Protein AF-A0A4V3XHY7-F1 (afdb_monomer)

Mean predicted aligned error: 14.23 Å

Foldseek 3Di:
DDDDDDDDPPPPPPPPVPPPVPPPPPPDDPDDPDPPPPDDPVSVVVVVVVVVVVVVVVLLVVLVVLLVVLVVVLVQLVCLLPPPLNDRPCCVVVPDPDDSVPDDDQPPVVVLSVLSNVLSVLVSLVSDDPPDVVVVVLVVVQPDDDPCSVHDRDPPVVSVVSNVPSVVVSVVSVVVVVVVVVPD

Secondary structure (DSSP, 8-state):
-----------------------------S-S--------HHHHHHHHHHHHHHHHHHHHHHHHHHHHHHHHHHHHHHHHHH-SS---GGGGTS---S-GGG--PPTTHHHHHHHHHHHHHHHHHHHS-TT-HHHHHHHHHHTTS-S--TTPPPPHHHHHHHHHHHHHHHHHHHHHHHHHTTT-

pLDDT: mean 76.9, std 15.84, range [41.84, 95.31]

Radius of gyration: 28.53 Å; Cα contacts (8 Å, |Δi|>4): 58; chains: 1; bounding box: 54×90×75 Å

Solvent-accessible surface area (backbone atoms only — not comparable to full-atom values): 11724 Å² total; per-residue (Å²): 138,90,82,87,83,84,79,79,80,84,79,78,76,79,76,76,70,76,79,68,79,72,75,76,72,86,76,71,77,93,81,70,98,70,77,91,75,79,66,51,76,66,58,49,52,53,53,53,50,51,52,50,53,52,50,53,52,53,51,54,52,51,37,51,52,53,46,51,52,44,50,52,53,44,49,48,48,48,50,33,70,72,42,87,84,61,56,62,77,58,39,86,81,56,73,70,96,66,62,80,93,70,72,71,76,65,89,64,49,67,59,48,48,51,52,50,44,50,50,42,53,44,50,44,66,67,50,54,55,87,84,36,67,68,55,50,49,54,58,62,62,53,77,70,83,55,99,73,60,92,76,70,74,69,59,64,71,57,50,53,54,57,65,48,46,52,62,53,51,50,51,53,49,51,54,50,56,53,56,52,71,76,77,113

Organism: NCBI:txid2447956

Sequence (184 aa):
MPHPLSRAPCNFKHNLAMSVRQRVPFKFSEEAVEDGVILDEQEQEELIQDLKKQSDVQNSQYLLLIQTVLALSGTLHLVYLFGPSKEPPTAAIFPRYLPPDEFNPIPGYHVFTLLHLFVHLNLSGQVLPTAHPLRRWFSRNVFTSSPYTFFIPLPYLFLFGIAALAPILSLFMAQWVARRRVVG

Structure (mmCIF, N/CA/C/O backbone):
data_AF-A0A4V3XHY7-F1
#
_entry.id   AF-A0A4V3XHY7-F1
#
loop_
_atom_site.group_PDB
_atom_site.id
_atom_site.type_symbol
_atom_site.label_atom_id
_atom_site.label_alt_id
_atom_site.label_comp_id
_atom_site.label_asym_id
_atom_site.label_entity_id
_atom_site.label_seq_id
_atom_site.pdbx_PDB_ins_code
_atom_site.Cartn_x
_atom_site.Cartn_y
_atom_site.Cartn_z
_atom_site.occupancy
_atom_site.B_iso_or_equiv
_atom_site.auth_seq_id
_atom_site.auth_comp_id
_atom_site.auth_asym_id
_atom_site.auth_atom_id
_atom_site.pdbx_PDB_model_num
ATOM 1 N N . MET A 1 1 ? -15.361 -77.534 1.137 1.00 41.84 1 MET A N 1
ATOM 2 C CA . MET A 1 1 ? -14.079 -76.863 1.461 1.00 41.84 1 MET A CA 1
ATOM 3 C C . MET A 1 1 ? -14.050 -75.484 0.786 1.00 41.84 1 MET A C 1
ATOM 5 O O . MET A 1 1 ? -14.850 -75.306 -0.125 1.00 41.84 1 MET A O 1
ATOM 9 N N . PRO A 1 2 ? -13.303 -74.505 1.344 1.00 48.00 2 PRO A N 1
ATOM 10 C CA . PRO A 1 2 ? -13.776 -73.130 1.646 1.00 48.00 2 PRO A CA 1
ATOM 11 C C . PRO A 1 2 ? -13.450 -72.076 0.548 1.00 48.00 2 PRO A C 1
ATOM 13 O O . PRO A 1 2 ? -12.863 -72.438 -0.461 1.00 48.00 2 PRO A O 1
ATOM 16 N N . HIS A 1 3 ? -13.809 -70.778 0.626 1.00 52.06 3 HIS A N 1
ATOM 17 C CA . HIS A 1 3 ? -14.268 -69.914 1.742 1.00 52.06 3 HIS A CA 1
ATOM 18 C C . HIS A 1 3 ? -15.420 -68.954 1.351 1.00 52.06 3 HIS A C 1
ATOM 20 O O . HIS A 1 3 ? -15.440 -68.475 0.218 1.00 52.06 3 HIS A O 1
ATOM 26 N N . PRO A 1 4 ? -16.282 -68.527 2.302 1.00 53.09 4 PRO A N 1
ATOM 27 C CA . PRO A 1 4 ? -17.006 -67.260 2.202 1.00 53.09 4 PRO A CA 1
ATOM 28 C C . PRO A 1 4 ? -16.110 -66.094 2.664 1.00 53.09 4 PRO A C 1
ATOM 30 O O . PRO A 1 4 ? -15.662 -66.057 3.811 1.00 53.09 4 PRO A O 1
ATOM 33 N N . LEU A 1 5 ? -15.847 -65.124 1.783 1.00 56.59 5 LEU A N 1
ATOM 34 C CA . LEU A 1 5 ? -15.087 -63.920 2.137 1.00 56.59 5 LEU A CA 1
ATOM 35 C C . LEU A 1 5 ? -15.939 -62.960 2.978 1.00 56.59 5 LEU A C 1
ATOM 37 O O . LEU A 1 5 ? -16.879 -62.334 2.488 1.00 56.59 5 LEU A O 1
ATOM 41 N N . SER A 1 6 ? -15.567 -62.838 4.253 1.00 54.41 6 SER A N 1
ATOM 42 C CA . SER A 1 6 ? -16.136 -61.885 5.205 1.00 54.41 6 SER A CA 1
ATOM 43 C C . SER A 1 6 ? -15.992 -60.443 4.704 1.00 54.41 6 SER A C 1
ATOM 45 O O . SER A 1 6 ? -14.877 -59.944 4.536 1.00 54.41 6 SER A O 1
ATOM 47 N N . ARG A 1 7 ? -17.117 -59.747 4.497 1.00 52.72 7 ARG A N 1
ATOM 48 C CA . ARG A 1 7 ? -17.135 -58.286 4.343 1.00 52.72 7 ARG A CA 1
ATOM 49 C C . ARG A 1 7 ? -17.302 -57.648 5.717 1.00 52.72 7 ARG A C 1
ATOM 51 O O . ARG A 1 7 ? -18.407 -57.603 6.251 1.00 52.72 7 ARG A O 1
ATOM 58 N N . ALA A 1 8 ? -16.208 -57.131 6.266 1.00 60.00 8 ALA A N 1
ATOM 59 C CA . ALA A 1 8 ? -16.266 -56.269 7.438 1.00 60.00 8 ALA A CA 1
ATOM 60 C C . ALA A 1 8 ? -16.987 -54.946 7.094 1.00 60.00 8 ALA A C 1
ATOM 62 O O . ALA A 1 8 ? -16.707 -54.362 6.043 1.00 60.00 8 ALA A O 1
ATOM 63 N N . PRO A 1 9 ? -17.878 -54.428 7.958 1.00 53.69 9 PRO A N 1
ATOM 64 C CA . PRO A 1 9 ? -18.408 -53.084 7.796 1.00 53.69 9 PRO A CA 1
ATOM 65 C C . PRO A 1 9 ? -17.338 -52.057 8.194 1.00 53.69 9 PRO A C 1
ATOM 67 O O . PRO A 1 9 ? -16.976 -51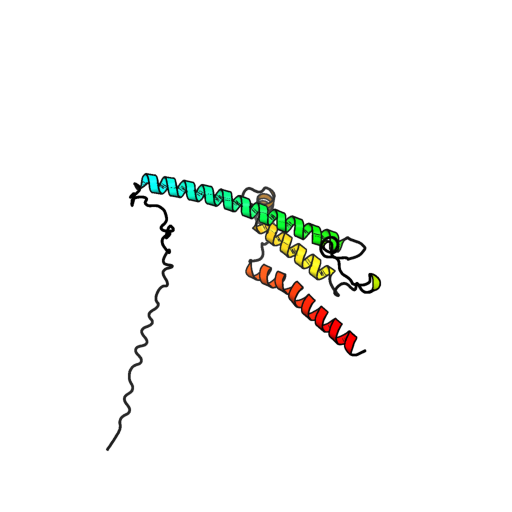.943 9.367 1.00 53.69 9 PRO A O 1
ATOM 70 N N . CYS A 1 10 ? -16.856 -51.271 7.228 1.00 48.84 10 CYS A N 1
ATOM 71 C CA . CYS A 1 10 ? -16.059 -50.076 7.505 1.00 48.84 10 CYS A CA 1
ATOM 72 C C . CYS A 1 10 ? -16.928 -49.037 8.224 1.00 48.84 10 CYS A C 1
ATOM 74 O O . CYS A 1 10 ? -17.586 -48.206 7.602 1.00 48.84 10 CYS A O 1
ATOM 76 N N . ASN A 1 11 ? -16.928 -49.098 9.554 1.00 48.56 11 ASN A N 1
ATOM 77 C CA . ASN A 1 11 ? -17.644 -48.172 10.419 1.00 48.56 11 ASN A CA 1
ATOM 78 C C . ASN A 1 11 ? -16.878 -46.838 10.478 1.00 48.56 11 ASN A C 1
ATOM 80 O O . ASN A 1 11 ? -16.156 -46.555 11.437 1.00 48.56 11 ASN A O 1
ATOM 84 N N . PHE A 1 12 ? -16.973 -46.056 9.397 1.00 49.47 12 PHE A N 1
ATOM 85 C CA . PHE A 1 12 ? -16.313 -44.760 9.253 1.00 49.47 12 PHE A CA 1
ATOM 86 C C . PHE A 1 12 ? -17.010 -43.730 10.148 1.00 49.47 12 PHE A C 1
ATOM 88 O O . PHE A 1 12 ? -17.828 -42.924 9.704 1.00 49.47 12 PHE A O 1
ATOM 95 N N . LYS A 1 13 ? -16.698 -43.783 11.448 1.00 51.59 13 LYS A N 1
ATOM 96 C CA . LYS A 1 13 ? -17.086 -42.752 12.406 1.00 51.59 13 LYS A CA 1
ATOM 97 C C . LYS A 1 13 ? -16.455 -41.439 11.966 1.00 51.59 13 LYS A C 1
ATOM 99 O O . LYS A 1 13 ? -15.278 -41.188 12.219 1.00 51.59 13 LYS A O 1
ATOM 104 N N . HIS A 1 14 ? -17.267 -40.601 11.329 1.00 51.59 14 HIS A N 1
ATOM 105 C CA . HIS A 1 14 ? -16.958 -39.205 11.074 1.00 51.59 14 HIS A CA 1
ATOM 106 C C . HIS A 1 14 ? -16.900 -38.480 12.425 1.00 51.59 14 HIS A C 1
ATOM 108 O O . HIS A 1 14 ? -17.840 -37.807 12.843 1.00 51.59 14 HIS A O 1
ATOM 114 N N . ASN A 1 15 ? -15.769 -38.616 13.119 1.00 51.28 15 ASN A N 1
ATOM 115 C CA . ASN A 1 15 ? -15.366 -37.677 14.149 1.00 51.28 15 ASN A CA 1
ATOM 116 C C . ASN A 1 15 ? -15.064 -36.357 13.435 1.00 51.28 15 ASN A C 1
ATOM 118 O O . ASN A 1 15 ? -13.911 -36.008 13.183 1.00 51.28 15 ASN A O 1
ATOM 122 N N . LEU A 1 16 ? -16.129 -35.620 13.108 1.00 53.75 16 LEU A N 1
ATOM 123 C CA . LEU A 1 16 ? -16.098 -34.171 13.010 1.00 53.75 16 LEU A CA 1
ATOM 124 C C . LEU A 1 16 ? -15.739 -33.659 14.403 1.00 53.75 16 LEU A C 1
ATOM 126 O O . LEU A 1 16 ? -16.589 -33.215 15.173 1.00 53.75 16 LEU A O 1
ATOM 130 N N . ALA A 1 17 ? -14.451 -33.765 14.727 1.00 51.72 17 ALA A N 1
ATOM 131 C CA . ALA A 1 17 ? -13.841 -32.958 15.750 1.00 51.72 17 ALA A CA 1
ATOM 132 C C . ALA A 1 17 ? -14.081 -31.518 15.307 1.00 51.72 17 ALA A C 1
ATOM 134 O O . ALA A 1 17 ? -13.378 -30.991 14.441 1.00 51.72 17 ALA A O 1
ATOM 135 N N . MET A 1 18 ? -15.125 -30.902 15.868 1.00 54.41 18 MET A N 1
ATOM 136 C CA . MET A 1 18 ? -15.211 -29.458 15.905 1.00 54.41 18 MET A CA 1
ATOM 137 C C . MET A 1 18 ? -13.899 -29.010 16.524 1.00 54.41 18 MET A C 1
ATOM 139 O O . MET A 1 18 ? -13.680 -29.194 17.721 1.00 54.41 18 MET A O 1
ATOM 143 N N . SER A 1 19 ? -13.017 -28.466 15.686 1.00 53.12 19 SER A N 1
ATOM 144 C CA . SER A 1 19 ? -11.842 -27.730 16.123 1.00 53.12 19 SER A CA 1
ATOM 145 C C . SER A 1 19 ? -12.357 -26.438 16.748 1.00 53.12 19 SER A C 1
ATOM 147 O O . SER A 1 19 ? -12.320 -25.357 16.159 1.00 53.12 19 SER A O 1
ATOM 149 N N . VAL A 1 20 ? -12.948 -26.587 17.937 1.00 55.81 20 VAL A N 1
ATOM 150 C CA . VAL A 1 20 ? -13.207 -25.498 18.859 1.00 55.81 20 VAL A CA 1
ATOM 151 C C . VAL A 1 20 ? -11.846 -24.869 19.040 1.00 55.81 20 VAL A C 1
ATOM 153 O O . VAL A 1 20 ? -10.928 -25.517 19.537 1.00 55.81 20 VAL A O 1
ATOM 156 N N . ARG A 1 21 ? -11.708 -23.637 18.546 1.00 59.69 21 ARG A N 1
ATOM 157 C CA . ARG A 1 21 ? -10.471 -22.865 18.598 1.00 59.69 21 ARG A CA 1
ATOM 158 C C . ARG A 1 21 ? -10.139 -22.630 20.065 1.00 59.69 21 ARG A C 1
ATOM 160 O O . ARG A 1 21 ? -10.550 -21.622 20.640 1.00 59.69 21 ARG A O 1
ATOM 167 N N . GLN A 1 22 ? -9.455 -23.601 20.664 1.00 55.62 22 GLN A N 1
ATOM 168 C CA . GLN A 1 22 ? -9.081 -23.600 22.063 1.00 55.62 22 GLN A CA 1
ATOM 169 C C . GLN A 1 22 ? -8.226 -22.359 22.256 1.00 55.62 22 GLN A C 1
ATOM 171 O O . GLN A 1 22 ? -7.142 -22.238 21.681 1.00 55.62 22 GLN A O 1
ATOM 176 N N . ARG A 1 23 ? -8.776 -21.384 22.983 1.00 60.50 23 ARG A N 1
ATOM 177 C CA . ARG A 1 23 ? -8.036 -20.187 23.354 1.00 60.50 23 ARG A CA 1
ATOM 178 C C . ARG A 1 23 ? -6.875 -20.690 24.194 1.00 60.50 23 ARG A C 1
ATOM 180 O O . ARG A 1 23 ? -7.102 -21.188 25.292 1.00 60.50 23 ARG A O 1
ATOM 187 N N . VAL A 1 24 ? -5.667 -20.640 23.636 1.00 60.06 24 VAL A N 1
ATOM 188 C CA . VAL A 1 24 ? -4.453 -20.943 24.389 1.00 60.06 24 VAL A CA 1
ATOM 189 C C . VAL A 1 24 ? -4.444 -19.939 25.541 1.00 60.06 24 VAL A C 1
ATOM 191 O O . VAL A 1 24 ? -4.423 -18.738 25.257 1.00 60.06 24 VAL A O 1
ATOM 194 N N . PRO A 1 25 ? -4.568 -20.377 26.807 1.00 58.16 25 PRO A N 1
ATOM 195 C CA . PRO A 1 25 ? -4.498 -19.448 27.922 1.00 58.16 25 PRO A CA 1
ATOM 196 C C . PRO A 1 25 ? -3.128 -18.777 27.881 1.00 58.16 25 PRO A C 1
ATOM 198 O O . PRO A 1 25 ? -2.138 -19.424 27.526 1.00 58.16 25 PRO A O 1
ATOM 201 N N . PHE A 1 26 ? -3.076 -17.486 28.209 1.00 54.41 26 PHE A N 1
ATOM 202 C CA . PHE A 1 26 ? -1.816 -16.759 28.293 1.00 54.41 26 PHE A CA 1
ATOM 203 C C . PHE A 1 26 ? -0.925 -17.443 29.332 1.00 54.41 26 PHE A C 1
ATOM 205 O O . PHE A 1 26 ? -1.108 -17.275 30.535 1.00 54.41 26 PHE A O 1
ATOM 212 N N . LYS A 1 27 ? 0.038 -18.236 28.856 1.00 49.72 27 LYS A N 1
ATOM 213 C CA . LYS A 1 27 ? 1.168 -18.659 29.670 1.00 49.72 27 LYS A CA 1
ATOM 214 C C . LYS A 1 27 ? 2.075 -17.450 29.814 1.00 49.72 27 LYS A C 1
ATOM 216 O O . LYS A 1 27 ? 2.893 -17.185 28.936 1.00 49.72 27 LYS A O 1
ATOM 221 N N . PHE A 1 28 ? 1.879 -16.712 30.900 1.00 52.34 28 PHE A N 1
ATOM 222 C CA . PHE A 1 28 ? 2.905 -15.815 31.404 1.00 52.34 28 PHE A CA 1
ATOM 223 C C . PHE A 1 28 ? 4.188 -16.630 31.591 1.00 52.34 28 PHE A C 1
ATOM 225 O O . PHE A 1 28 ? 4.148 -17.768 32.063 1.00 52.34 28 PHE A O 1
ATOM 232 N N . SER A 1 29 ? 5.310 -16.083 31.133 1.00 49.53 29 SER A N 1
ATOM 233 C CA . SER A 1 29 ? 6.626 -16.674 31.349 1.00 49.53 29 SER A CA 1
ATOM 234 C C . SER A 1 29 ? 6.897 -16.745 32.851 1.00 49.53 29 SER A C 1
ATOM 236 O O . SER A 1 29 ? 6.834 -15.717 33.522 1.00 49.53 29 SER A O 1
ATOM 238 N N . GLU A 1 30 ? 7.179 -17.948 33.355 1.00 50.78 30 GLU A N 1
ATOM 239 C CA . GLU A 1 30 ? 7.463 -18.243 34.766 1.00 50.78 30 GLU A CA 1
ATOM 240 C C . GLU A 1 30 ? 8.789 -17.603 35.216 1.00 50.78 30 GLU A C 1
ATOM 242 O O . GLU A 1 30 ? 9.800 -18.282 35.361 1.00 50.78 30 GLU A O 1
ATOM 247 N N . GLU A 1 31 ? 8.799 -16.285 35.420 1.00 52.53 31 GLU A N 1
ATOM 248 C CA . GLU A 1 31 ? 9.953 -15.558 35.972 1.00 52.53 31 GLU A CA 1
ATOM 249 C C . GLU A 1 31 ? 9.548 -14.369 36.870 1.00 52.53 31 GLU A C 1
ATOM 251 O O . GLU A 1 31 ? 10.278 -13.394 37.027 1.00 52.53 31 GLU A O 1
ATOM 256 N N . ALA A 1 32 ? 8.387 -14.483 37.523 1.00 50.12 32 ALA A N 1
ATOM 257 C CA . ALA A 1 32 ? 8.050 -13.748 38.739 1.00 50.12 32 ALA A CA 1
ATOM 258 C C . ALA A 1 32 ? 7.135 -14.612 39.619 1.00 50.12 32 ALA A C 1
ATOM 260 O O . ALA A 1 32 ? 6.168 -15.197 39.131 1.00 50.12 32 ALA A O 1
ATOM 261 N N . VAL A 1 33 ? 7.449 -14.701 40.914 1.00 53.22 33 VAL A N 1
ATOM 262 C CA . VAL A 1 33 ? 6.562 -15.309 41.915 1.00 53.22 33 VAL A CA 1
ATOM 263 C C . VAL A 1 33 ? 5.533 -14.254 42.308 1.00 53.22 33 VAL A C 1
ATOM 265 O O . VAL A 1 33 ? 5.736 -13.511 43.264 1.00 53.22 33 VAL A O 1
ATOM 268 N N . GLU A 1 34 ? 4.451 -14.174 41.543 1.00 52.00 34 GLU A N 1
ATOM 269 C CA . GLU A 1 34 ? 3.225 -13.505 41.970 1.00 52.00 34 GLU A CA 1
ATOM 270 C C . GLU A 1 34 ? 2.182 -14.582 42.266 1.00 52.00 34 GLU A C 1
ATOM 272 O O . GLU A 1 34 ? 1.977 -15.507 41.473 1.00 52.00 34 GLU A O 1
ATOM 277 N N . ASP A 1 35 ? 1.579 -14.495 43.454 1.00 53.31 35 ASP A N 1
ATOM 278 C CA . ASP A 1 35 ? 0.521 -15.402 43.886 1.00 53.31 35 ASP A CA 1
ATOM 279 C C . ASP A 1 35 ? -0.616 -15.446 42.859 1.00 53.31 35 ASP A C 1
ATOM 281 O O . ASP A 1 35 ? -0.865 -14.486 42.129 1.00 53.31 35 ASP A O 1
ATOM 285 N N . GLY A 1 36 ? -1.350 -16.561 42.833 1.00 55.50 36 GLY A N 1
ATOM 286 C CA . GLY A 1 36 ? -2.550 -16.713 42.013 1.00 55.50 36 GLY A CA 1
ATOM 287 C C . GLY A 1 36 ? -3.694 -15.828 42.509 1.00 55.50 36 GLY A C 1
ATOM 288 O O . GLY A 1 36 ? -4.672 -16.346 43.047 1.00 55.50 36 GLY A O 1
ATOM 289 N N . VAL A 1 37 ? -3.566 -14.510 42.338 1.00 63.53 37 VAL A N 1
ATOM 290 C CA . VAL A 1 37 ? -4.586 -13.511 42.652 1.00 63.53 37 VAL A CA 1
ATOM 291 C C . VAL A 1 37 ? -5.792 -13.785 41.763 1.00 63.53 37 VAL A C 1
ATOM 293 O O . VAL A 1 37 ? -5.802 -13.506 40.562 1.00 63.53 37 VAL A O 1
ATOM 296 N N . ILE A 1 38 ? -6.818 -14.371 42.372 1.00 69.94 38 ILE A N 1
ATOM 297 C CA . ILE A 1 38 ? -8.150 -14.452 41.790 1.00 69.94 38 ILE A CA 1
ATOM 298 C C . ILE A 1 38 ? -8.704 -13.029 41.848 1.00 69.94 38 ILE A C 1
ATOM 300 O O . ILE A 1 38 ? -9.188 -12.603 42.890 1.00 69.94 38 ILE A O 1
ATOM 304 N N . LEU A 1 39 ? -8.553 -12.298 40.743 1.00 67.56 39 LEU A N 1
ATOM 305 C CA . LEU A 1 39 ? -9.156 -10.979 40.551 1.00 67.56 39 LEU A CA 1
ATOM 306 C C . LEU A 1 39 ? -10.676 -11.094 40.702 1.00 67.56 39 LEU A C 1
ATOM 308 O O . LEU A 1 39 ? -11.284 -11.999 40.116 1.00 67.56 39 LEU A O 1
ATOM 312 N N . ASP A 1 40 ? -11.283 -10.165 41.436 1.00 84.94 40 ASP A N 1
ATOM 313 C CA . ASP A 1 40 ? -12.741 -10.072 41.514 1.00 84.94 40 ASP A CA 1
ATOM 314 C C . ASP A 1 40 ? -13.328 -9.723 40.130 1.00 84.94 40 ASP A C 1
ATOM 316 O O . ASP A 1 40 ? -12.668 -9.106 39.287 1.00 84.94 40 ASP A O 1
ATOM 320 N N . GLU A 1 41 ? -14.592 -10.091 39.875 1.00 86.06 41 GLU A N 1
ATOM 321 C CA . GLU A 1 41 ? -15.231 -9.915 38.553 1.00 86.06 41 GLU A CA 1
ATOM 322 C C . GLU A 1 41 ? -15.168 -8.462 38.040 1.00 86.06 41 GLU A C 1
ATOM 324 O O . GLU A 1 41 ? -15.078 -8.227 36.832 1.00 86.06 41 GLU A O 1
ATOM 329 N N . GLN A 1 42 ? -15.168 -7.484 38.952 1.00 89.50 42 GLN A N 1
ATOM 330 C CA . GLN A 1 42 ? -15.027 -6.070 38.613 1.00 89.50 42 GLN A CA 1
ATOM 331 C C . GLN A 1 42 ? -13.594 -5.703 38.189 1.00 89.50 42 GLN A C 1
ATOM 333 O O . GLN A 1 42 ? -13.422 -5.069 37.148 1.00 89.50 42 GLN A O 1
ATOM 338 N N . GLU A 1 43 ? -12.569 -6.136 38.932 1.00 85.44 43 GLU A N 1
ATOM 339 C CA . GLU A 1 43 ? -11.161 -5.905 38.572 1.00 85.44 43 GLU A CA 1
ATOM 340 C C . GLU A 1 43 ? -10.824 -6.553 37.221 1.00 85.44 43 GLU A C 1
ATOM 342 O O . GLU A 1 43 ? -10.085 -5.990 36.409 1.00 85.44 43 GLU A O 1
ATOM 347 N N . GLN A 1 44 ? -11.421 -7.717 36.934 1.00 89.56 44 GLN A N 1
ATOM 348 C CA . GLN A 1 44 ? -11.272 -8.386 35.647 1.00 89.56 44 GLN A CA 1
ATOM 349 C C . GLN A 1 44 ? -11.870 -7.572 34.485 1.00 89.56 44 GLN A C 1
ATOM 351 O O . GLN A 1 44 ? -11.230 -7.471 33.435 1.00 89.56 44 GLN A O 1
ATOM 356 N N . GLU A 1 45 ? -13.062 -6.982 34.632 1.00 91.88 45 GLU A N 1
ATOM 357 C CA . GLU A 1 45 ? -13.652 -6.145 33.574 1.00 91.88 45 GLU A CA 1
ATOM 358 C C . GLU A 1 45 ? -12.887 -4.821 33.401 1.00 91.88 45 GLU A C 1
ATOM 360 O O . GLU A 1 45 ? -12.653 -4.409 32.263 1.00 91.88 45 GLU A O 1
ATOM 365 N N .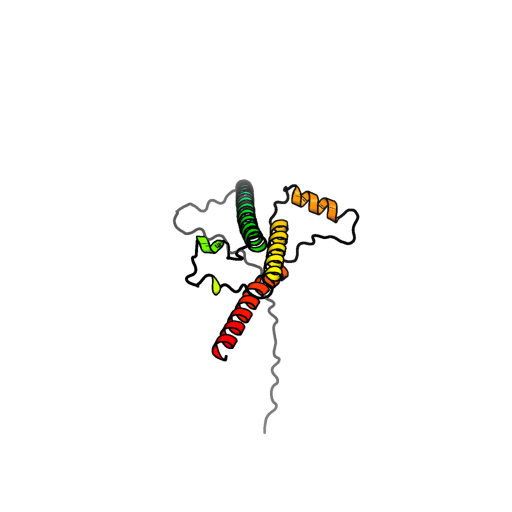 GLU A 1 46 ? -12.417 -4.194 34.485 1.00 92.88 46 GLU A N 1
ATOM 366 C CA . GLU A 1 46 ? -11.563 -2.995 34.424 1.00 92.88 46 GLU A CA 1
ATOM 367 C C . GLU A 1 46 ? -10.252 -3.282 33.663 1.00 92.88 46 GLU A C 1
ATOM 369 O O . GLU A 1 46 ? -9.925 -2.586 32.695 1.00 92.88 46 GLU A O 1
ATOM 374 N N . LEU A 1 47 ? -9.563 -4.383 33.989 1.00 91.25 47 LEU A N 1
ATOM 375 C CA . LEU A 1 47 ? -8.356 -4.829 33.283 1.00 91.25 47 LEU A CA 1
ATOM 376 C C . LEU A 1 47 ? -8.630 -5.158 31.803 1.00 91.25 47 LEU A C 1
ATOM 378 O O . LEU A 1 47 ? -7.837 -4.815 30.922 1.00 91.25 47 LEU A O 1
ATOM 382 N N . ILE A 1 48 ? -9.774 -5.775 31.491 1.00 93.12 48 ILE A N 1
ATOM 383 C CA . ILE A 1 48 ? -10.202 -6.029 30.108 1.00 93.12 48 ILE A CA 1
ATOM 384 C C . ILE A 1 48 ? -10.448 -4.715 29.346 1.00 93.12 48 ILE A C 1
ATOM 386 O O . ILE A 1 48 ? -10.120 -4.633 28.156 1.00 93.12 48 ILE A O 1
ATOM 390 N N . GLN A 1 49 ? -11.024 -3.691 29.981 1.00 95.31 49 GLN A N 1
ATOM 391 C CA . GLN A 1 49 ? -11.262 -2.386 29.356 1.00 95.31 49 GLN A CA 1
ATOM 392 C C . GLN A 1 49 ? -9.959 -1.637 29.079 1.00 95.31 49 GLN A C 1
ATOM 394 O O . GLN A 1 49 ? -9.784 -1.125 27.968 1.00 95.31 49 GLN A O 1
ATOM 399 N N . ASP A 1 50 ? -9.014 -1.640 30.018 1.00 94.44 50 ASP A N 1
ATOM 400 C CA . ASP A 1 50 ? -7.705 -1.024 29.800 1.00 94.44 50 ASP A CA 1
ATOM 401 C C . ASP A 1 50 ? -6.886 -1.761 28.729 1.00 94.44 50 ASP A C 1
ATOM 403 O O . ASP A 1 50 ? -6.301 -1.110 27.861 1.00 94.44 50 ASP A O 1
ATOM 407 N N . LEU A 1 51 ? -6.921 -3.099 28.681 1.00 93.44 51 LEU A N 1
ATOM 408 C CA . LEU A 1 51 ? -6.290 -3.868 27.598 1.00 93.44 51 LEU A CA 1
ATOM 409 C C . LEU A 1 51 ? -6.909 -3.565 26.222 1.00 93.44 51 LEU A C 1
ATOM 411 O O . LEU A 1 51 ? -6.173 -3.398 25.246 1.00 93.44 51 LEU A O 1
ATOM 415 N N . LYS A 1 52 ? -8.243 -3.443 26.121 1.00 94.19 52 LYS A N 1
ATOM 416 C CA . LYS A 1 52 ? -8.922 -3.013 24.879 1.00 94.19 52 LYS A CA 1
ATOM 417 C C . LYS A 1 52 ? -8.446 -1.621 24.453 1.00 94.19 52 LYS A C 1
ATOM 419 O O . LYS A 1 52 ? -8.027 -1.441 23.315 1.00 94.19 52 LYS A O 1
ATOM 424 N N . LYS A 1 53 ? -8.435 -0.662 25.381 1.00 94.06 53 LYS A N 1
ATOM 425 C CA . LYS A 1 53 ? -8.010 0.728 25.151 1.00 94.06 53 LYS A CA 1
ATOM 426 C C . LYS A 1 53 ? -6.545 0.830 24.713 1.00 94.06 53 LYS A C 1
ATOM 428 O O . LYS A 1 53 ? -6.243 1.570 23.779 1.00 94.06 53 LYS A O 1
ATOM 433 N N . GLN A 1 54 ? -5.641 0.073 25.336 1.00 94.00 54 GLN A N 1
ATOM 434 C CA . GLN A 1 54 ? -4.236 -0.007 24.918 1.00 94.00 54 GLN A CA 1
ATOM 435 C C . GLN A 1 54 ? -4.098 -0.616 23.513 1.00 94.00 54 GLN A C 1
ATOM 437 O O . GLN A 1 54 ? -3.379 -0.067 22.677 1.00 94.00 54 GLN A O 1
ATOM 442 N N . SER A 1 55 ? -4.833 -1.698 23.231 1.00 93.25 55 SER A N 1
ATOM 443 C CA . SER A 1 55 ? -4.867 -2.347 21.914 1.00 93.25 55 SER A CA 1
ATOM 444 C C . SER A 1 55 ? -5.375 -1.405 20.814 1.00 93.25 55 SER A C 1
ATOM 446 O O . SER A 1 55 ? -4.746 -1.290 19.763 1.00 93.25 55 SER A O 1
ATOM 448 N N . ASP A 1 56 ? -6.450 -0.652 21.068 1.00 91.12 56 ASP A N 1
ATOM 449 C CA . ASP A 1 56 ? -6.995 0.334 20.126 1.00 91.12 56 ASP A CA 1
ATOM 450 C C . ASP A 1 56 ? -5.997 1.467 19.832 1.00 91.12 56 ASP A C 1
ATOM 452 O O . ASP A 1 56 ? -5.820 1.859 18.672 1.00 91.12 56 ASP A O 1
ATOM 456 N N . VAL A 1 57 ? -5.289 1.961 20.857 1.00 92.00 57 VAL A N 1
ATOM 457 C CA . VAL A 1 57 ? -4.227 2.967 20.694 1.00 92.00 57 VAL A CA 1
ATOM 458 C C . VAL A 1 57 ? -3.080 2.413 19.844 1.00 92.00 57 VAL A C 1
ATOM 460 O O . VAL A 1 57 ? -2.710 3.049 18.854 1.00 92.00 57 VAL A O 1
ATOM 463 N N . GLN A 1 58 ? -2.558 1.223 20.155 1.00 91.94 58 GLN A N 1
ATOM 464 C CA . GLN A 1 58 ? -1.485 0.586 19.376 1.00 91.94 58 GLN A CA 1
ATOM 465 C C . GLN A 1 58 ? -1.911 0.326 17.924 1.00 91.94 58 GLN A C 1
ATOM 467 O O . GLN A 1 58 ? -1.194 0.680 16.989 1.00 91.94 58 GLN A O 1
ATOM 472 N N . ASN A 1 59 ? -3.115 -0.209 17.712 1.00 90.75 59 ASN A N 1
ATOM 473 C CA . ASN A 1 59 ? -3.681 -0.434 16.385 1.00 90.75 59 ASN A CA 1
ATOM 474 C C . ASN A 1 59 ? -3.778 0.874 15.579 1.00 90.75 59 ASN A C 1
ATOM 476 O O . ASN A 1 59 ? -3.396 0.910 14.409 1.00 90.75 59 ASN A O 1
ATOM 480 N N . SER A 1 60 ? -4.198 1.980 16.204 1.00 89.00 60 SER A N 1
ATOM 481 C CA . SER A 1 60 ? -4.232 3.292 15.541 1.00 89.00 60 SER A CA 1
ATOM 482 C C . SER A 1 60 ? -2.844 3.781 15.098 1.00 89.00 60 SER A C 1
ATOM 484 O O . SER A 1 60 ? -2.710 4.333 14.002 1.00 89.00 60 SER A O 1
ATOM 486 N N . GLN A 1 61 ? -1.802 3.518 15.897 1.00 92.31 61 GLN A N 1
ATOM 487 C CA . GLN A 1 61 ? -0.412 3.844 15.565 1.00 92.31 61 GLN A CA 1
ATOM 488 C C . GLN A 1 61 ? 0.112 2.974 14.415 1.00 92.31 61 GLN A C 1
ATOM 490 O O . GLN A 1 61 ? 0.731 3.499 13.488 1.00 92.31 61 GLN A O 1
ATOM 495 N N . TYR A 1 62 ? -0.187 1.669 14.412 1.00 92.62 62 TYR A N 1
ATOM 496 C CA . TYR A 1 62 ? 0.180 0.776 13.308 1.00 92.62 62 TYR A CA 1
ATOM 497 C C . TYR A 1 62 ? -0.491 1.177 11.990 1.00 92.62 62 TYR A C 1
ATOM 499 O O . TYR A 1 62 ? 0.182 1.226 10.960 1.00 92.62 62 TYR A O 1
ATOM 507 N N . LEU A 1 63 ? -1.781 1.533 12.007 1.00 90.62 63 LEU A N 1
ATOM 508 C CA . LEU A 1 63 ? -2.481 2.030 10.816 1.00 90.62 63 LEU A CA 1
ATOM 509 C C . LEU A 1 63 ? -1.848 3.330 10.288 1.00 90.62 63 LEU A C 1
ATOM 511 O O . LEU A 1 63 ? -1.662 3.467 9.079 1.00 90.62 63 LEU A O 1
ATOM 515 N N . LEU A 1 64 ? -1.449 4.255 11.169 1.00 91.44 64 LEU A N 1
ATOM 516 C CA . LEU A 1 64 ? -0.742 5.486 10.786 1.00 91.44 64 LEU A CA 1
ATOM 517 C C . LEU A 1 64 ? 0.637 5.197 10.169 1.00 91.44 64 LEU A C 1
ATOM 519 O O . LEU A 1 64 ? 1.003 5.807 9.159 1.00 91.44 64 LEU A O 1
ATOM 523 N N . LEU A 1 65 ? 1.392 4.249 10.730 1.00 94.62 65 LEU A N 1
ATOM 524 C CA . LEU A 1 65 ? 2.691 3.835 10.196 1.00 94.62 65 LEU A CA 1
ATOM 525 C C . LEU A 1 65 ? 2.541 3.196 8.808 1.00 94.62 65 LEU A C 1
ATOM 527 O O . LEU A 1 65 ? 3.239 3.595 7.876 1.00 94.62 65 LEU A O 1
ATOM 531 N N . ILE A 1 66 ? 1.586 2.276 8.634 1.00 93.19 66 ILE A N 1
ATOM 532 C CA . ILE A 1 66 ? 1.275 1.668 7.329 1.00 93.19 66 ILE A CA 1
ATOM 533 C C .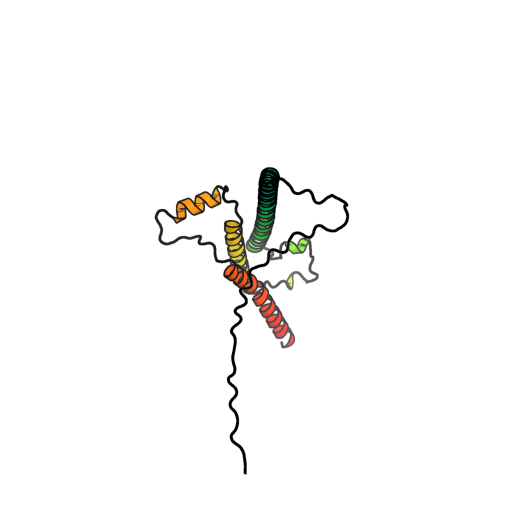 ILE A 1 66 ? 0.865 2.750 6.322 1.00 93.19 66 ILE A C 1
ATOM 535 O O . ILE A 1 66 ? 1.363 2.758 5.197 1.00 93.19 66 ILE A O 1
ATOM 539 N N . GLN A 1 67 ? 0.022 3.705 6.726 1.00 93.19 67 GLN A N 1
ATOM 540 C CA . GLN A 1 67 ? -0.395 4.821 5.877 1.00 93.19 67 GLN A CA 1
ATOM 541 C C . GLN A 1 67 ? 0.798 5.678 5.421 1.00 93.19 67 GLN A C 1
ATOM 543 O O . GLN A 1 67 ? 0.873 6.061 4.253 1.00 93.19 67 GLN A O 1
ATOM 548 N N . THR A 1 68 ? 1.755 5.931 6.317 1.00 94.69 68 THR A N 1
ATOM 549 C CA . THR A 1 68 ? 2.994 6.668 6.019 1.00 94.69 68 THR A CA 1
ATOM 550 C C . THR A 1 68 ? 3.865 5.909 5.014 1.00 94.69 68 THR A C 1
ATOM 552 O O . THR A 1 68 ? 4.328 6.495 4.035 1.00 94.69 68 THR A O 1
ATOM 555 N N . VAL A 1 69 ? 4.030 4.593 5.190 1.00 95.06 69 VAL A N 1
ATOM 556 C CA . VAL A 1 69 ? 4.777 3.729 4.258 1.00 95.06 69 VAL A CA 1
ATOM 557 C C . VAL A 1 69 ? 4.109 3.679 2.879 1.00 95.06 69 VAL A C 1
ATOM 559 O O . VAL A 1 69 ? 4.793 3.814 1.863 1.00 95.06 69 VAL A O 1
ATOM 562 N N . LEU A 1 70 ? 2.777 3.555 2.819 1.00 93.94 70 LEU A N 1
ATOM 563 C CA . LEU A 1 70 ? 2.022 3.582 1.560 1.00 93.94 70 LEU A CA 1
ATOM 564 C C . LEU A 1 70 ? 2.150 4.933 0.842 1.00 93.94 70 LEU A C 1
ATOM 566 O O . LEU A 1 70 ? 2.315 4.953 -0.378 1.00 93.94 70 LEU A O 1
ATOM 570 N N . ALA A 1 71 ? 2.115 6.049 1.577 1.00 93.62 71 ALA A N 1
ATOM 571 C CA . ALA A 1 71 ? 2.284 7.390 1.019 1.00 93.62 71 ALA A CA 1
ATOM 572 C C . ALA A 1 71 ? 3.704 7.618 0.471 1.00 93.62 71 ALA A C 1
ATOM 574 O O . ALA A 1 71 ? 3.859 8.129 -0.641 1.00 93.62 71 ALA A O 1
ATOM 575 N N . LEU A 1 72 ? 4.739 7.186 1.201 1.00 94.25 72 LEU A N 1
ATOM 576 C CA . LEU A 1 72 ? 6.132 7.255 0.749 1.00 94.25 72 LEU A CA 1
ATOM 577 C C . LEU A 1 72 ? 6.356 6.393 -0.503 1.00 94.25 72 LEU A C 1
ATOM 579 O O . LEU A 1 72 ? 6.890 6.877 -1.500 1.00 94.25 72 LEU A O 1
ATOM 583 N N . SER A 1 73 ? 5.878 5.145 -0.489 1.00 93.31 73 SER A N 1
ATOM 584 C CA . SER A 1 73 ? 5.948 4.245 -1.645 1.00 93.31 73 SER A CA 1
ATOM 585 C C . SER A 1 73 ? 5.211 4.821 -2.859 1.00 93.31 73 SER A C 1
ATOM 587 O O . SER A 1 73 ? 5.774 4.882 -3.953 1.00 93.31 73 SER A O 1
ATOM 589 N N . GLY A 1 74 ? 3.986 5.328 -2.677 1.00 93.69 74 GLY A N 1
ATOM 590 C CA . GLY A 1 74 ? 3.229 5.999 -3.737 1.00 93.69 74 GLY A CA 1
ATOM 591 C C . GLY A 1 74 ? 3.971 7.209 -4.314 1.00 93.69 74 GLY A C 1
ATOM 592 O O . GLY A 1 74 ? 4.046 7.360 -5.531 1.00 93.69 74 GLY A O 1
ATOM 593 N N . THR A 1 75 ? 4.606 8.014 -3.459 1.00 94.56 75 THR A N 1
ATOM 594 C CA . THR A 1 75 ? 5.428 9.163 -3.877 1.00 94.56 75 THR A CA 1
ATOM 595 C C . THR A 1 75 ? 6.613 8.726 -4.742 1.00 94.56 75 THR A C 1
ATOM 597 O O . THR A 1 75 ? 6.841 9.319 -5.794 1.00 94.56 75 THR A O 1
ATOM 600 N N . LEU A 1 76 ? 7.318 7.648 -4.378 1.00 92.69 76 LEU A N 1
ATOM 601 C CA . LEU A 1 76 ? 8.402 7.089 -5.201 1.00 92.69 76 LEU A CA 1
ATOM 602 C C . LEU A 1 76 ? 7.900 6.629 -6.582 1.00 92.69 76 LEU A C 1
ATOM 604 O O . LEU A 1 76 ? 8.563 6.883 -7.588 1.00 92.69 76 LEU A O 1
ATOM 608 N N . HIS A 1 77 ? 6.711 6.020 -6.661 1.00 92.06 77 HIS A N 1
ATOM 609 C CA . HIS A 1 77 ? 6.101 5.638 -7.942 1.00 92.06 77 HIS A CA 1
ATOM 610 C C . HIS A 1 77 ? 5.734 6.859 -8.803 1.00 92.06 77 HIS A C 1
ATOM 612 O O . HIS A 1 77 ? 5.913 6.816 -10.019 1.00 92.06 77 HIS A O 1
ATOM 618 N N . LEU A 1 78 ? 5.269 7.959 -8.198 1.00 93.44 78 LEU A N 1
ATOM 619 C CA . LEU A 1 78 ? 4.994 9.216 -8.908 1.00 93.44 78 LEU A CA 1
ATOM 620 C C . LEU A 1 78 ? 6.285 9.869 -9.425 1.00 93.44 78 LEU A C 1
ATOM 622 O O . LEU A 1 78 ? 6.346 10.246 -10.595 1.00 93.44 78 LEU A O 1
ATOM 626 N N . VAL A 1 79 ? 7.334 9.945 -8.598 1.00 92.75 79 VAL A N 1
ATOM 627 C CA . VAL A 1 79 ? 8.658 10.457 -9.004 1.00 92.75 79 VAL A CA 1
ATOM 628 C C . VAL A 1 79 ? 9.220 9.640 -10.170 1.00 92.75 79 VAL A C 1
ATOM 630 O O . VAL A 1 79 ? 9.678 10.218 -11.151 1.00 92.75 79 VAL A O 1
ATOM 633 N N . TYR A 1 80 ? 9.114 8.311 -10.120 1.00 90.75 80 TYR A N 1
ATOM 634 C CA . TYR A 1 80 ? 9.514 7.430 -11.221 1.00 90.75 80 TYR A CA 1
ATOM 635 C C . TYR A 1 80 ? 8.692 7.661 -12.504 1.00 90.75 80 TYR A C 1
ATOM 637 O O . TYR A 1 80 ? 9.238 7.720 -13.608 1.00 90.75 80 TYR A O 1
ATOM 645 N N . LEU A 1 81 ? 7.371 7.829 -12.370 1.00 91.44 81 LEU A N 1
ATOM 646 C CA . LEU A 1 81 ? 6.468 8.021 -13.505 1.00 91.44 81 LEU A CA 1
ATOM 647 C C . LEU A 1 81 ? 6.749 9.336 -14.249 1.00 91.44 81 LEU A C 1
ATOM 649 O O . LEU A 1 81 ? 6.815 9.331 -15.481 1.00 91.44 81 LEU A O 1
ATOM 653 N N . PHE A 1 82 ? 6.951 10.435 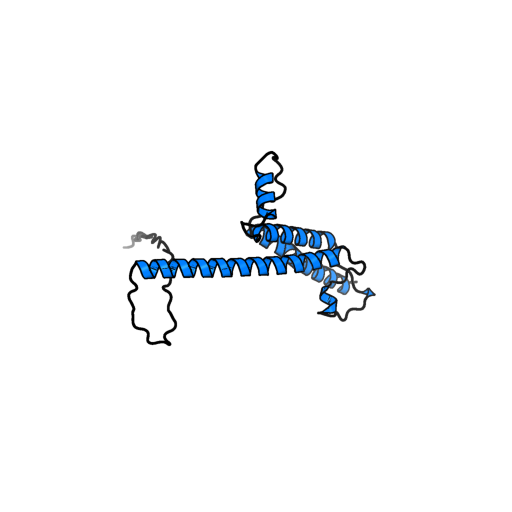-13.516 1.00 92.38 82 PHE A N 1
ATOM 654 C CA . PHE A 1 82 ? 7.148 11.777 -14.079 1.00 92.38 82 PHE A CA 1
ATOM 655 C C . PHE A 1 82 ? 8.618 12.165 -14.307 1.00 92.38 82 PHE A C 1
ATOM 657 O O . PHE A 1 82 ? 8.883 13.034 -15.134 1.00 92.38 82 PHE A O 1
ATOM 664 N N . GLY A 1 83 ? 9.579 11.513 -13.647 1.00 88.62 83 GLY A N 1
ATOM 665 C CA . GLY A 1 83 ? 11.007 11.814 -13.783 1.00 88.62 83 GLY A CA 1
ATOM 666 C C . GLY A 1 83 ? 11.534 11.569 -15.207 1.00 88.62 83 GLY A C 1
ATOM 667 O O . GLY A 1 83 ? 11.144 10.576 -15.827 1.00 88.62 83 GLY A O 1
ATOM 668 N N . PRO A 1 84 ? 12.408 12.433 -15.758 1.00 82.94 84 PRO A N 1
ATOM 669 C CA . PRO A 1 84 ? 12.868 12.317 -17.142 1.00 82.94 84 PRO A CA 1
ATOM 670 C C . PRO A 1 84 ? 13.863 11.167 -17.357 1.00 82.94 84 PRO A C 1
ATOM 672 O O . PRO A 1 84 ? 13.768 10.494 -18.377 1.00 82.94 84 PRO A O 1
ATOM 675 N N . SER A 1 85 ? 14.763 10.892 -16.401 1.00 79.69 85 SER A N 1
ATOM 676 C CA . SER A 1 85 ? 15.799 9.850 -16.541 1.00 79.69 85 SER A CA 1
ATOM 677 C C . SER A 1 85 ? 15.258 8.416 -16.478 1.00 79.69 85 SER A C 1
ATOM 679 O O . SER A 1 85 ? 15.955 7.482 -16.856 1.00 79.69 85 SER A O 1
ATOM 681 N N . LYS A 1 86 ? 14.021 8.224 -15.991 1.00 82.88 86 LYS A N 1
ATOM 682 C CA . LYS A 1 86 ? 13.404 6.910 -15.703 1.00 82.88 86 LYS A CA 1
ATOM 683 C C . LYS A 1 86 ? 14.254 5.992 -14.820 1.00 82.88 86 LYS A C 1
ATOM 685 O O . LYS A 1 86 ? 13.979 4.796 -14.732 1.00 82.88 86 LYS A O 1
ATOM 690 N N . GLU A 1 87 ? 15.230 6.543 -14.110 1.00 83.69 87 GLU A N 1
ATOM 691 C CA . GLU A 1 87 ? 15.987 5.823 -13.099 1.00 83.69 87 GLU A CA 1
ATOM 692 C C . GLU A 1 87 ? 15.085 5.529 -11.892 1.00 83.69 87 GLU A C 1
ATOM 694 O O . GLU A 1 87 ? 14.229 6.345 -11.532 1.00 83.69 87 GLU A O 1
ATOM 699 N N . PRO A 1 88 ? 15.239 4.367 -11.236 1.00 83.56 88 PRO A N 1
ATOM 700 C CA . PRO A 1 88 ? 14.508 4.099 -10.009 1.00 83.56 88 PRO A CA 1
ATOM 701 C C . PRO A 1 88 ? 14.970 5.099 -8.934 1.00 83.56 88 PRO A C 1
ATOM 703 O O . PRO A 1 88 ? 16.173 5.198 -8.699 1.00 83.56 88 PRO A O 1
ATOM 706 N N . PRO A 1 89 ? 14.068 5.803 -8.223 1.00 84.25 89 PRO A N 1
ATOM 707 C CA . PRO A 1 89 ? 14.454 6.822 -7.236 1.00 84.25 89 PRO A CA 1
ATOM 708 C C . PRO A 1 89 ? 15.267 6.256 -6.058 1.00 84.25 89 PRO A C 1
ATOM 710 O O . PRO A 1 89 ? 15.937 6.991 -5.341 1.00 84.25 89 PRO A O 1
ATOM 713 N N . THR A 1 90 ? 15.255 4.934 -5.875 1.00 85.00 90 THR A N 1
ATOM 714 C CA . THR A 1 90 ? 16.097 4.215 -4.915 1.00 85.00 90 THR A CA 1
ATOM 715 C C . THR A 1 90 ? 17.559 4.060 -5.357 1.00 85.00 90 THR A C 1
ATOM 717 O O . THR A 1 90 ? 18.374 3.650 -4.535 1.00 85.00 90 THR A O 1
ATOM 720 N N . ALA A 1 91 ? 17.927 4.414 -6.597 1.00 84.00 91 ALA A N 1
ATOM 721 C CA . ALA A 1 91 ? 19.305 4.346 -7.104 1.00 84.00 91 ALA A CA 1
ATOM 722 C C . ALA A 1 91 ? 20.290 5.221 -6.309 1.00 84.00 91 ALA A C 1
ATOM 724 O O . ALA A 1 91 ? 21.458 4.867 -6.194 1.00 84.00 91 ALA A O 1
ATOM 725 N N . ALA A 1 92 ? 19.817 6.317 -5.704 1.00 82.75 92 ALA A N 1
ATOM 726 C CA . ALA A 1 92 ? 20.628 7.163 -4.827 1.00 82.75 92 ALA A CA 1
ATOM 727 C C . ALA A 1 92 ? 21.067 6.456 -3.525 1.00 82.75 92 ALA A C 1
ATOM 729 O O . ALA A 1 92 ? 22.059 6.846 -2.921 1.00 82.75 92 ALA A O 1
ATOM 730 N N . ILE A 1 93 ? 20.329 5.424 -3.095 1.00 87.25 93 ILE A N 1
ATOM 731 C CA . ILE A 1 93 ? 20.623 4.613 -1.899 1.00 87.25 93 ILE A CA 1
ATOM 732 C C . ILE A 1 93 ? 21.296 3.293 -2.302 1.00 87.25 93 ILE A C 1
ATOM 734 O O . ILE A 1 93 ? 22.211 2.821 -1.633 1.00 87.25 93 ILE A O 1
ATOM 738 N N . PHE A 1 94 ? 20.851 2.707 -3.415 1.00 85.31 94 PHE A N 1
ATOM 739 C CA . PHE A 1 94 ? 21.343 1.448 -3.968 1.00 85.31 94 PHE A CA 1
ATOM 740 C C . PHE A 1 94 ? 21.922 1.693 -5.372 1.00 85.31 94 PHE A C 1
ATOM 742 O O . PHE A 1 94 ? 21.239 1.424 -6.370 1.00 85.31 94 PHE A O 1
ATOM 749 N N . PRO A 1 95 ? 23.152 2.238 -5.469 1.00 80.56 95 PRO A N 1
ATOM 750 C CA . PRO A 1 95 ? 23.771 2.554 -6.748 1.00 80.56 95 PRO A CA 1
ATOM 751 C C . PRO A 1 95 ? 23.934 1.297 -7.604 1.00 80.56 95 PRO A C 1
ATOM 753 O O . PRO A 1 95 ? 24.271 0.216 -7.115 1.00 80.56 95 PRO A O 1
ATOM 756 N N . ARG A 1 96 ? 23.690 1.442 -8.908 1.00 73.94 96 ARG A N 1
ATOM 757 C CA . ARG A 1 96 ? 23.866 0.376 -9.899 1.00 73.94 96 ARG A CA 1
ATOM 758 C C . ARG A 1 96 ? 25.145 0.631 -10.684 1.00 73.94 96 ARG A C 1
ATOM 760 O O . ARG A 1 96 ? 25.351 1.735 -11.166 1.00 73.94 96 ARG A O 1
ATOM 767 N N . TYR A 1 97 ? 25.952 -0.407 -10.874 1.00 69.81 97 TYR A N 1
ATOM 768 C CA . TYR A 1 97 ? 27.200 -0.350 -11.646 1.00 69.81 97 TYR A CA 1
ATOM 769 C C . TYR A 1 97 ? 27.000 -0.497 -13.170 1.00 69.81 97 TYR A C 1
ATOM 771 O O . TYR A 1 97 ? 27.932 -0.883 -13.868 1.00 69.81 97 TYR A O 1
ATOM 779 N N . LEU A 1 98 ? 25.792 -0.250 -13.696 1.00 66.88 98 LEU A N 1
ATOM 780 C CA . LEU A 1 98 ? 25.547 -0.312 -15.143 1.00 66.88 98 LEU A CA 1
ATOM 781 C C . LEU A 1 98 ? 25.875 1.039 -15.801 1.00 66.88 98 LEU A C 1
ATOM 783 O O . LEU A 1 98 ? 25.567 2.074 -15.206 1.00 66.88 98 LEU A O 1
ATOM 787 N N . PRO A 1 99 ? 26.432 1.049 -17.028 1.00 71.44 99 PRO A N 1
ATOM 788 C CA . PRO A 1 99 ? 26.567 2.268 -17.820 1.00 71.44 99 PRO A CA 1
ATOM 789 C C . PRO A 1 99 ? 25.203 2.952 -18.036 1.00 71.44 99 PRO A C 1
ATOM 791 O O . PRO A 1 99 ? 24.206 2.243 -18.216 1.00 71.44 99 PRO A O 1
ATOM 794 N N . PRO A 1 100 ? 25.134 4.299 -18.087 1.00 62.97 100 PRO A N 1
ATOM 795 C CA . PRO A 1 100 ? 23.879 5.025 -18.319 1.00 62.97 100 PRO A CA 1
ATOM 796 C C . PRO A 1 100 ? 23.145 4.565 -19.587 1.00 62.97 100 PRO A C 1
ATOM 798 O O . PRO A 1 100 ? 21.927 4.395 -19.582 1.00 62.97 100 PRO A O 1
ATOM 801 N N . ASP A 1 101 ? 23.907 4.272 -20.643 1.00 65.88 101 ASP A N 1
ATOM 802 C CA . ASP A 1 101 ? 23.399 3.893 -21.966 1.00 65.88 101 ASP A CA 1
ATOM 803 C C . ASP A 1 101 ? 22.773 2.483 -22.009 1.00 65.88 101 ASP A C 1
ATOM 805 O O . ASP A 1 101 ? 22.064 2.137 -22.955 1.00 65.88 101 ASP A O 1
ATOM 809 N N . GLU A 1 102 ? 22.992 1.654 -20.981 1.00 68.19 102 GLU A N 1
ATOM 810 C CA . GLU A 1 102 ? 22.406 0.311 -20.888 1.00 68.19 102 GLU A CA 1
ATOM 811 C C . GLU A 1 102 ? 21.049 0.275 -20.170 1.00 68.19 102 GLU A C 1
ATOM 813 O O . GLU A 1 102 ? 20.375 -0.768 -20.186 1.00 68.19 102 GLU A O 1
ATOM 818 N N . PHE A 1 103 ? 20.612 1.383 -19.554 1.00 71.06 103 PHE A N 1
ATOM 819 C CA . PHE A 1 103 ? 19.351 1.427 -18.817 1.00 71.06 103 PHE A CA 1
ATOM 820 C C . PHE A 1 103 ? 18.136 1.402 -19.759 1.00 71.06 103 PHE A C 1
ATOM 822 O O . PHE A 1 103 ? 17.545 2.418 -20.114 1.00 71.06 103 PHE A O 1
ATOM 829 N N . ASN A 1 104 ? 17.715 0.193 -20.125 1.00 75.31 104 ASN A N 1
ATOM 830 C CA . ASN A 1 104 ? 16.423 -0.043 -20.758 1.00 75.31 104 ASN A CA 1
ATOM 831 C C . ASN A 1 104 ? 15.370 -0.376 -19.685 1.00 75.31 104 ASN A C 1
ATOM 833 O O . ASN A 1 104 ? 15.455 -1.449 -19.074 1.00 75.31 104 ASN A O 1
ATOM 837 N N . PRO A 1 105 ? 14.366 0.492 -19.440 1.00 77.81 105 PRO A N 1
ATOM 838 C CA . PRO A 1 105 ? 13.256 0.153 -18.560 1.00 77.81 105 PRO A CA 1
ATOM 839 C C . PRO A 1 105 ? 12.452 -1.019 -19.139 1.00 77.81 105 PRO A C 1
ATOM 841 O O . PRO A 1 105 ? 12.388 -1.225 -20.352 1.00 77.81 105 PRO A O 1
ATOM 844 N N . ILE A 1 106 ? 11.811 -1.791 -18.260 1.00 80.44 106 ILE A N 1
ATOM 845 C CA . ILE A 1 106 ? 11.002 -2.950 -18.661 1.00 80.44 106 ILE A CA 1
ATOM 846 C C . ILE A 1 106 ? 9.881 -2.479 -19.611 1.00 80.44 106 ILE A C 1
ATOM 848 O O . ILE A 1 106 ? 9.204 -1.490 -19.303 1.00 80.44 106 ILE A O 1
ATOM 852 N N . PRO A 1 107 ? 9.642 -3.160 -20.751 1.00 83.88 107 PRO A N 1
ATOM 853 C CA . PRO A 1 107 ? 8.565 -2.788 -21.663 1.00 83.88 107 PRO A CA 1
ATOM 854 C C . PRO A 1 107 ? 7.218 -2.776 -20.929 1.00 83.88 107 PRO A C 1
ATOM 856 O O . PRO A 1 107 ? 6.869 -3.715 -20.217 1.00 83.88 107 PRO A O 1
ATOM 859 N N . GLY A 1 108 ? 6.466 -1.685 -21.088 1.00 84.81 108 GLY A N 1
ATOM 860 C CA . GLY A 1 108 ? 5.196 -1.485 -20.388 1.00 84.81 108 GLY A CA 1
ATOM 861 C C . GLY A 1 108 ? 5.310 -0.977 -18.944 1.00 84.81 108 GLY A C 1
ATOM 862 O O . GLY A 1 108 ? 4.299 -0.996 -18.244 1.00 84.81 108 GLY A O 1
ATOM 863 N N . TYR A 1 109 ? 6.477 -0.487 -18.491 1.00 86.38 109 TYR A N 1
ATOM 864 C CA . TYR A 1 109 ? 6.670 0.025 -17.120 1.00 86.38 109 TYR A CA 1
ATOM 865 C C . TYR A 1 109 ? 5.559 0.977 -16.649 1.00 86.38 109 TYR A C 1
ATOM 867 O O . TYR A 1 109 ? 5.087 0.822 -15.529 1.00 86.38 109 TYR A O 1
ATOM 875 N N . HIS A 1 110 ? 5.064 1.882 -17.507 1.00 89.88 110 HIS A N 1
ATOM 876 C CA . HIS A 1 110 ? 3.936 2.769 -17.190 1.00 89.88 110 HIS A CA 1
ATOM 877 C C . HIS A 1 110 ? 2.707 2.016 -16.660 1.00 89.88 110 HIS A C 1
ATOM 879 O O . HIS A 1 110 ? 2.115 2.435 -15.669 1.00 89.88 110 HIS A O 1
ATOM 885 N N . VAL A 1 111 ? 2.337 0.894 -17.289 1.00 91.12 111 VAL A N 1
ATOM 886 C CA . VAL A 1 111 ? 1.176 0.085 -16.891 1.00 91.12 111 VAL A CA 1
ATOM 887 C C . VAL A 1 111 ? 1.419 -0.543 -15.521 1.00 91.12 111 VAL A C 1
ATOM 889 O O . VAL A 1 111 ? 0.548 -0.477 -14.659 1.00 91.12 111 VAL A O 1
ATOM 892 N N . PHE A 1 112 ? 2.619 -1.080 -15.280 1.00 89.06 112 PHE A N 1
ATOM 893 C CA . PHE A 1 112 ? 2.988 -1.650 -13.981 1.00 89.06 112 PHE A CA 1
ATOM 894 C C . PHE A 1 112 ? 3.050 -0.589 -12.870 1.00 89.06 112 PHE A C 1
ATOM 896 O O . PHE A 1 112 ? 2.553 -0.830 -11.771 1.00 89.06 112 PHE A O 1
ATOM 903 N N . THR A 1 113 ? 3.591 0.602 -13.146 1.00 90.94 113 THR A N 1
ATOM 904 C CA . THR A 1 113 ? 3.632 1.723 -12.193 1.00 90.94 113 THR A CA 1
ATOM 905 C C . THR A 1 113 ? 2.228 2.231 -11.864 1.00 90.94 113 THR A C 1
ATOM 907 O O . THR A 1 113 ? 1.923 2.428 -10.689 1.00 90.94 113 THR A O 1
ATOM 910 N N . LEU A 1 114 ? 1.350 2.391 -12.862 1.00 92.25 114 LEU A N 1
ATOM 911 C CA . LEU A 1 114 ? -0.047 2.789 -12.652 1.00 92.25 114 LEU A CA 1
ATOM 912 C C . LEU A 1 114 ? -0.843 1.717 -11.893 1.00 92.25 114 LEU A C 1
ATOM 914 O O . LEU A 1 114 ? -1.616 2.056 -11.000 1.00 92.25 114 LEU A O 1
ATOM 918 N N . LEU A 1 115 ? -0.617 0.432 -12.187 1.00 91.25 115 LEU A N 1
ATOM 919 C CA . LEU A 1 115 ? -1.226 -0.686 -11.462 1.00 91.25 115 LEU A CA 1
ATOM 920 C C . LEU A 1 115 ? -0.796 -0.700 -9.989 1.00 91.25 115 LEU A C 1
ATOM 922 O O . LEU A 1 115 ? -1.644 -0.806 -9.103 1.00 91.25 115 LEU A O 1
ATOM 926 N N . HIS A 1 116 ? 0.500 -0.529 -9.708 1.00 90.94 116 HIS A N 1
ATOM 927 C CA . HIS A 1 116 ? 0.985 -0.400 -8.335 1.00 90.94 116 HIS A CA 1
ATOM 928 C C . HIS A 1 116 ? 0.414 0.834 -7.638 1.00 90.94 116 HIS A C 1
ATOM 930 O O . HIS A 1 116 ? 0.001 0.721 -6.485 1.00 90.94 116 HIS A O 1
ATOM 936 N N . LEU A 1 117 ? 0.344 1.988 -8.308 1.00 92.75 117 LEU A N 1
ATOM 937 C CA . LEU A 1 117 ? -0.247 3.200 -7.740 1.00 92.75 117 LEU A CA 1
ATOM 938 C C . LEU A 1 117 ? -1.728 2.980 -7.386 1.00 92.75 117 LEU A C 1
ATOM 940 O O . LEU A 1 117 ? -2.150 3.328 -6.286 1.00 92.75 117 LEU A O 1
ATOM 944 N N . PHE A 1 118 ? -2.495 2.324 -8.261 1.00 91.88 118 PHE A N 1
ATOM 945 C CA . PHE A 1 118 ? -3.882 1.937 -7.998 1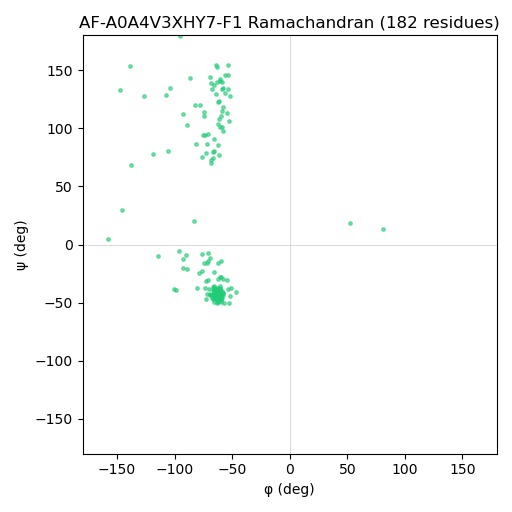.00 91.88 118 PHE A CA 1
ATOM 946 C C . PHE A 1 118 ? -4.010 1.002 -6.782 1.00 91.88 118 PHE A C 1
ATOM 948 O O . PHE A 1 118 ? -4.851 1.242 -5.915 1.00 91.88 118 PHE A O 1
ATOM 955 N N . VAL A 1 119 ? -3.144 -0.012 -6.661 1.00 91.44 119 VAL A N 1
ATOM 956 C CA . VAL A 1 119 ? -3.101 -0.901 -5.483 1.00 91.44 119 VAL A CA 1
ATOM 957 C C . VAL A 1 119 ? -2.784 -0.121 -4.201 1.00 91.44 119 VAL A C 1
ATOM 959 O O . VAL A 1 119 ? -3.474 -0.308 -3.200 1.00 91.44 119 VAL A O 1
ATOM 962 N N . HIS A 1 120 ? -1.807 0.793 -4.223 1.00 91.62 120 HIS A N 1
ATOM 963 C CA . HIS A 1 120 ? -1.468 1.631 -3.062 1.00 91.62 120 HIS A CA 1
ATOM 964 C C . HIS A 1 120 ? -2.622 2.558 -2.663 1.00 91.62 120 HIS A C 1
ATOM 966 O O . HIS A 1 120 ? -2.904 2.695 -1.474 1.00 91.62 120 HIS A O 1
ATOM 972 N N . LEU A 1 121 ? -3.320 3.159 -3.632 1.00 90.25 121 LEU A N 1
ATOM 973 C CA . LEU A 1 121 ? -4.501 3.986 -3.376 1.00 90.25 121 LEU A CA 1
ATOM 974 C C . LEU A 1 121 ? -5.648 3.161 -2.773 1.00 90.25 121 LEU A C 1
ATOM 976 O O . LEU A 1 121 ? -6.271 3.611 -1.811 1.00 90.25 121 LEU A O 1
ATOM 980 N N . ASN A 1 122 ? -5.899 1.947 -3.278 1.00 89.69 122 ASN A N 1
ATOM 981 C CA . ASN A 1 122 ? -6.940 1.067 -2.742 1.00 89.69 122 ASN A CA 1
ATOM 982 C C . ASN A 1 122 ? -6.614 0.608 -1.308 1.00 89.69 122 ASN A C 1
ATOM 984 O O . ASN A 1 122 ? -7.461 0.735 -0.426 1.00 89.69 122 ASN A O 1
ATOM 988 N N . LEU A 1 123 ? -5.373 0.171 -1.049 1.00 89.62 123 LEU A N 1
ATOM 989 C CA . LEU A 1 123 ? -4.896 -0.200 0.292 1.00 89.62 123 LEU A CA 1
ATOM 990 C C . LEU A 1 123 ? -4.949 0.980 1.273 1.00 89.62 123 LEU A C 1
ATOM 992 O O . LEU A 1 123 ? -5.460 0.827 2.378 1.00 89.62 123 LEU A O 1
ATOM 996 N N . SER A 1 124 ? -4.497 2.165 0.854 1.00 90.62 124 SER A N 1
ATOM 997 C CA . SER A 1 124 ? -4.592 3.415 1.624 1.00 90.62 124 SER A CA 1
ATOM 998 C C . SER A 1 124 ? -6.037 3.676 2.067 1.00 90.62 124 SER A C 1
ATOM 1000 O O . SER A 1 124 ? -6.315 3.821 3.257 1.00 90.62 124 SER A O 1
ATOM 1002 N N . GLY A 1 125 ? -6.997 3.604 1.137 1.00 87.06 125 GLY A N 1
ATOM 1003 C CA . GLY A 1 125 ? -8.422 3.760 1.447 1.00 87.06 125 GLY A CA 1
ATOM 1004 C C . GLY A 1 125 ? -8.980 2.739 2.452 1.00 87.06 125 GLY A C 1
ATOM 1005 O O . GLY A 1 125 ? -9.912 3.071 3.185 1.00 87.06 125 GLY A O 1
ATOM 1006 N N . GLN A 1 126 ? -8.410 1.530 2.525 1.00 84.94 126 GLN A N 1
ATOM 1007 C CA . GLN A 1 126 ? -8.791 0.494 3.498 1.00 84.94 126 GLN A CA 1
ATOM 1008 C C . GLN A 1 126 ? -8.156 0.711 4.883 1.00 84.94 126 GLN A C 1
ATOM 1010 O O . GLN A 1 126 ? -8.816 0.482 5.898 1.00 84.94 126 GLN A O 1
ATOM 1015 N N . VAL A 1 127 ? -6.903 1.175 4.926 1.00 88.62 127 VAL A N 1
ATOM 1016 C CA . VAL A 1 127 ? -6.118 1.425 6.153 1.00 88.62 127 VAL A CA 1
ATOM 1017 C C . VAL A 1 127 ? -6.557 2.710 6.875 1.00 88.62 127 VAL A C 1
ATOM 1019 O O . VAL A 1 127 ? -6.382 2.829 8.087 1.00 88.62 127 VAL A O 1
ATOM 1022 N N . LEU A 1 128 ? -7.184 3.656 6.165 1.00 85.94 128 LEU A N 1
ATOM 1023 C CA . LEU A 1 128 ? -7.669 4.921 6.728 1.00 85.94 128 LEU A CA 1
ATOM 1024 C C . LEU A 1 128 ? -8.553 4.726 7.986 1.00 85.94 128 LEU A C 1
ATOM 1026 O O . LEU A 1 128 ? -9.573 4.030 7.907 1.00 85.94 128 LEU A O 1
ATOM 1030 N N . PRO A 1 129 ? -8.267 5.408 9.115 1.00 82.56 129 PRO A N 1
ATOM 1031 C CA . PRO A 1 129 ? -9.099 5.351 10.319 1.00 82.56 129 PRO A CA 1
ATOM 1032 C C . PRO A 1 129 ? -10.575 5.689 10.057 1.00 82.56 129 PRO A C 1
ATOM 1034 O O . PRO A 1 129 ? -10.898 6.554 9.242 1.00 82.56 129 PRO A O 1
ATOM 1037 N N . THR A 1 130 ? -11.493 5.055 10.789 1.00 76.50 130 THR A N 1
ATOM 1038 C CA . THR A 1 130 ? -12.955 5.273 10.676 1.00 76.50 130 THR A CA 1
ATOM 1039 C C . THR A 1 130 ? -13.375 6.726 10.927 1.00 76.50 130 THR A C 1
ATOM 1041 O O . THR A 1 130 ? -14.343 7.210 10.338 1.00 76.50 130 THR A O 1
ATOM 1044 N N . ALA A 1 131 ? -12.625 7.453 11.758 1.00 79.94 131 ALA A N 1
ATOM 1045 C CA . ALA A 1 131 ? -12.833 8.874 12.018 1.00 79.94 131 ALA A CA 1
ATOM 1046 C C . ALA A 1 131 ? -12.375 9.801 10.869 1.00 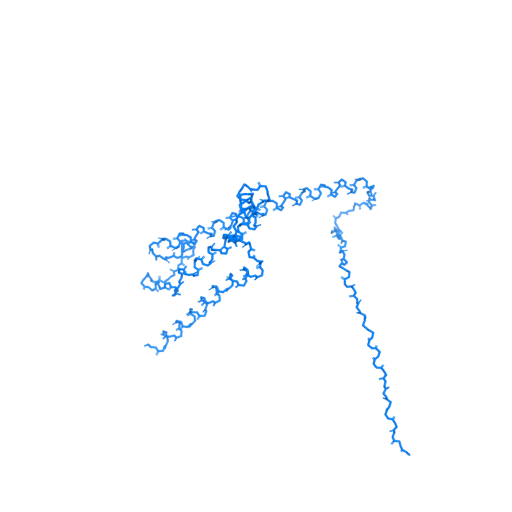79.94 131 ALA A C 1
ATOM 1048 O O . ALA A 1 131 ? -12.767 10.968 10.850 1.00 79.94 131 ALA A O 1
ATOM 1049 N N . HIS A 1 132 ? -11.568 9.316 9.917 1.00 80.81 132 HIS A N 1
ATOM 1050 C CA . HIS A 1 132 ? -10.887 10.163 8.937 1.00 80.81 132 HIS A CA 1
ATOM 1051 C C . HIS A 1 132 ? -11.871 10.832 7.949 1.00 80.81 132 HIS A C 1
ATOM 1053 O O . HIS A 1 132 ? -12.722 10.143 7.371 1.00 80.81 132 HIS A O 1
ATOM 1059 N N . PRO A 1 133 ? -11.752 12.149 7.676 1.00 83.25 133 PRO A N 1
ATOM 1060 C CA . PRO A 1 133 ? -12.709 12.878 6.841 1.00 83.25 133 PRO A CA 1
ATOM 1061 C C . PRO A 1 133 ? -12.801 12.332 5.412 1.00 83.25 133 PRO A C 1
ATOM 1063 O O . PRO A 1 133 ? -13.907 12.221 4.893 1.00 83.25 133 PRO A O 1
ATOM 1066 N N . LEU A 1 134 ? -11.687 11.902 4.802 1.00 80.38 134 LEU A N 1
ATOM 1067 C CA . LEU A 1 134 ? -11.723 11.263 3.476 1.00 80.38 134 LEU A CA 1
ATOM 1068 C C . LEU A 1 134 ? -12.565 9.978 3.480 1.00 80.38 134 LEU A C 1
ATOM 1070 O O . LEU A 1 134 ? -13.369 9.780 2.577 1.00 80.38 134 LEU A O 1
ATOM 1074 N N . ARG A 1 135 ? -12.453 9.130 4.515 1.00 77.44 135 ARG A N 1
ATOM 1075 C CA . ARG A 1 135 ? -13.235 7.886 4.614 1.00 77.44 135 ARG A CA 1
ATOM 1076 C C . ARG A 1 135 ? -14.729 8.181 4.763 1.00 77.44 135 ARG A C 1
ATOM 1078 O O . ARG A 1 135 ? -15.539 7.534 4.103 1.00 77.44 135 ARG A O 1
ATOM 1085 N N . ARG A 1 136 ? -15.082 9.210 5.544 1.00 78.62 136 ARG A N 1
ATOM 1086 C CA . ARG A 1 136 ? -16.459 9.727 5.654 1.00 78.62 136 ARG A CA 1
ATOM 1087 C C . ARG A 1 136 ? -16.973 10.323 4.338 1.00 78.62 136 ARG A C 1
ATOM 1089 O O . ARG A 1 136 ? -18.142 10.145 4.013 1.00 78.62 136 ARG A O 1
ATOM 1096 N N . TRP A 1 137 ? -16.121 11.014 3.582 1.00 78.94 137 TRP A N 1
ATOM 1097 C CA . TRP A 1 137 ? -16.456 11.578 2.270 1.00 78.94 137 TRP A CA 1
ATOM 1098 C C . TRP A 1 137 ? -16.719 10.476 1.236 1.00 78.94 137 TRP A C 1
ATOM 1100 O O . TRP A 1 137 ? -17.767 10.491 0.592 1.00 78.94 137 TRP A O 1
ATOM 1110 N N . PHE A 1 138 ? -15.850 9.459 1.164 1.00 71.19 138 PHE A N 1
ATOM 1111 C CA . PHE A 1 138 ? -16.075 8.271 0.336 1.00 71.19 138 PHE A CA 1
ATOM 1112 C C . PHE A 1 138 ? -17.395 7.577 0.699 1.00 71.19 138 PHE A C 1
ATOM 1114 O O . PHE A 1 138 ? -18.229 7.374 -0.180 1.00 71.19 138 PHE A O 1
ATOM 1121 N N . SER A 1 139 ? -17.655 7.285 1.981 1.00 69.31 139 SER A N 1
ATOM 1122 C CA . SER A 1 139 ? -18.910 6.626 2.375 1.00 69.31 139 SER A CA 1
ATOM 1123 C C . SER A 1 139 ? -20.153 7.479 2.099 1.00 69.31 139 SER A C 1
ATOM 1125 O O . SER A 1 139 ? -21.180 6.944 1.695 1.00 69.31 139 SER A O 1
ATOM 1127 N N . ARG A 1 140 ? -20.084 8.805 2.281 1.00 69.19 140 ARG A N 1
ATOM 1128 C CA . ARG A 1 140 ? -21.238 9.704 2.099 1.00 69.19 140 ARG A CA 1
ATOM 1129 C C . ARG A 1 140 ? -21.645 9.872 0.631 1.00 69.19 140 ARG A C 1
ATOM 1131 O O . ARG A 1 140 ? -22.828 10.057 0.362 1.00 69.19 140 ARG A O 1
ATOM 1138 N N . ASN A 1 141 ? -20.693 9.774 -0.296 1.00 61.44 141 ASN A N 1
ATOM 1139 C CA . ASN A 1 141 ? -20.947 9.894 -1.736 1.00 61.44 141 ASN A CA 1
ATOM 1140 C C . ASN A 1 141 ? -21.282 8.549 -2.408 1.00 61.44 141 ASN A C 1
ATOM 1142 O O . ASN A 1 141 ? -21.892 8.535 -3.473 1.00 61.44 141 ASN A O 1
ATOM 1146 N N . VAL A 1 142 ? -20.899 7.420 -1.801 1.00 57.59 142 VAL A N 1
ATOM 1147 C CA . VAL A 1 142 ? -21.146 6.070 -2.343 1.00 57.59 142 VAL A CA 1
ATOM 1148 C C . VAL A 1 142 ? -22.614 5.639 -2.244 1.00 57.59 142 VAL A C 1
ATOM 1150 O O . VAL A 1 142 ? -23.080 4.906 -3.109 1.00 57.59 142 VAL A O 1
ATOM 1153 N N . PHE A 1 143 ? -23.357 6.094 -1.229 1.00 52.91 143 PHE A N 1
ATOM 1154 C CA . PHE A 1 143 ? -24.713 5.593 -0.950 1.00 52.91 143 PHE A CA 1
ATOM 1155 C C . PHE A 1 143 ? -25.873 6.423 -1.523 1.00 52.91 143 PHE A C 1
ATOM 1157 O O . PHE A 1 143 ? -27.018 6.002 -1.390 1.00 52.91 143 PHE A O 1
ATOM 1164 N N . THR A 1 144 ? -25.630 7.591 -2.128 1.00 50.28 144 THR A N 1
ATOM 1165 C CA . THR A 1 144 ? -26.716 8.553 -2.398 1.00 50.28 144 THR A CA 1
ATOM 1166 C C . THR A 1 144 ? -27.302 8.552 -3.811 1.00 50.28 144 THR A C 1
ATOM 1168 O O . THR A 1 144 ? -28.514 8.744 -3.911 1.00 50.28 144 THR A O 1
ATOM 1171 N N . SER A 1 145 ? -26.537 8.399 -4.910 1.00 48.28 145 SER A N 1
ATOM 1172 C CA . SER A 1 145 ? -27.129 8.612 -6.262 1.00 48.28 145 SER A CA 1
ATOM 1173 C C . SER A 1 145 ? -26.463 7.972 -7.500 1.00 48.28 145 SER A C 1
ATOM 1175 O O . SER A 1 145 ? -26.918 8.265 -8.602 1.00 48.28 145 SER A O 1
ATOM 1177 N N . SER A 1 146 ? -25.416 7.139 -7.405 1.00 47.56 146 SER A N 1
ATOM 1178 C CA . SER A 1 146 ? -24.719 6.622 -8.608 1.00 47.56 146 SER A CA 1
ATOM 1179 C C . SER A 1 146 ? -24.614 5.090 -8.642 1.00 47.56 146 SER A C 1
ATOM 1181 O O . SER A 1 146 ? -24.063 4.519 -7.701 1.00 47.56 146 SER A O 1
ATOM 1183 N N . PRO A 1 147 ? -25.029 4.410 -9.736 1.00 51.97 147 PRO A N 1
ATOM 1184 C CA . PRO A 1 147 ? -24.742 2.986 -9.946 1.00 51.97 147 PRO A CA 1
ATOM 1185 C C . PRO A 1 147 ? -23.260 2.713 -10.269 1.00 51.97 147 PRO A C 1
ATOM 1187 O O . PRO A 1 147 ? -22.840 1.560 -10.320 1.00 51.97 147 PRO A O 1
ATOM 1190 N N . TYR A 1 148 ? -22.457 3.763 -10.469 1.00 47.66 148 TYR A N 1
ATOM 1191 C CA . TYR A 1 148 ? -21.018 3.689 -10.706 1.00 47.66 148 TYR A CA 1
ATOM 1192 C C . TYR A 1 148 ? -20.260 4.139 -9.453 1.00 47.66 148 TYR A C 1
ATOM 1194 O O . TYR A 1 148 ? -19.812 5.284 -9.340 1.00 47.66 148 TYR A O 1
ATOM 1202 N N . THR A 1 149 ? -20.126 3.236 -8.484 1.00 50.03 149 THR A N 1
ATOM 1203 C CA . THR A 1 149 ? -19.319 3.450 -7.278 1.00 50.03 149 THR A CA 1
ATOM 1204 C C . THR A 1 149 ? -17.833 3.322 -7.621 1.00 50.03 149 THR A C 1
ATOM 1206 O O . THR A 1 149 ? -17.252 2.242 -7.615 1.00 50.03 149 THR A O 1
ATOM 1209 N N . PHE A 1 150 ? -17.193 4.458 -7.915 1.00 53.81 150 PHE A N 1
ATOM 1210 C CA . PHE A 1 150 ? -15.798 4.530 -8.386 1.00 53.81 150 PHE A CA 1
ATOM 1211 C C . PHE A 1 150 ? -14.752 3.932 -7.418 1.00 53.81 150 PHE A C 1
ATOM 1213 O O . PHE A 1 150 ? -13.609 3.705 -7.804 1.00 53.81 150 PHE A O 1
ATOM 1220 N N . PHE A 1 151 ? -15.119 3.682 -6.156 1.00 61.56 151 PHE A N 1
ATOM 1221 C CA . PHE A 1 151 ? -14.198 3.208 -5.126 1.00 61.56 151 PHE A CA 1
ATOM 1222 C C . PHE A 1 151 ? -14.809 2.101 -4.255 1.00 61.56 151 PHE A C 1
ATOM 1224 O O . PHE A 1 151 ? -15.073 2.285 -3.067 1.00 61.56 151 PHE A O 1
ATOM 1231 N N . ILE A 1 152 ? -15.027 0.926 -4.851 1.00 67.75 152 ILE A N 1
ATOM 1232 C CA . ILE A 1 152 ? -15.205 -0.308 -4.078 1.00 67.75 152 ILE A CA 1
ATOM 1233 C C . ILE A 1 152 ? -13.803 -0.776 -3.635 1.00 67.75 152 ILE A C 1
ATOM 1235 O O . ILE A 1 152 ? -12.948 -1.012 -4.497 1.00 67.75 152 ILE A O 1
ATOM 1239 N N . PRO A 1 153 ? -13.518 -0.904 -2.324 1.00 73.94 153 PRO A N 1
ATOM 1240 C CA . PRO A 1 153 ? -12.270 -1.504 -1.871 1.00 73.94 153 PRO A CA 1
ATOM 1241 C C . PRO A 1 153 ? -12.212 -2.961 -2.344 1.00 73.94 153 PRO A C 1
ATOM 1243 O O . PRO A 1 153 ? -13.109 -3.756 -2.059 1.00 73.94 153 PRO A O 1
ATOM 1246 N N . LEU A 1 154 ? -11.169 -3.306 -3.097 1.00 83.00 154 LEU A N 1
ATOM 1247 C CA . LEU A 1 154 ? -10.983 -4.661 -3.611 1.00 83.00 154 LEU A CA 1
ATOM 1248 C C . LEU A 1 154 ? -10.675 -5.607 -2.440 1.00 83.00 154 LEU A C 1
ATOM 1250 O O . LEU A 1 154 ? -9.883 -5.236 -1.567 1.00 83.00 154 LEU A O 1
ATOM 1254 N N . PRO A 1 155 ? -11.240 -6.830 -2.401 1.00 85.88 155 PRO A N 1
ATOM 1255 C CA . PRO A 1 155 ? -10.935 -7.764 -1.326 1.00 85.88 155 PRO A CA 1
ATOM 1256 C C . PRO A 1 155 ? -9.433 -8.061 -1.294 1.00 85.88 155 PRO A C 1
ATOM 1258 O O . PRO A 1 155 ? -8.810 -8.235 -2.344 1.00 85.88 155 PRO A O 1
ATOM 1261 N N . TYR A 1 156 ? -8.861 -8.152 -0.092 1.00 82.56 156 TYR A N 1
ATOM 1262 C CA . TYR A 1 156 ? -7.411 -8.252 0.116 1.00 82.56 156 TYR A CA 1
A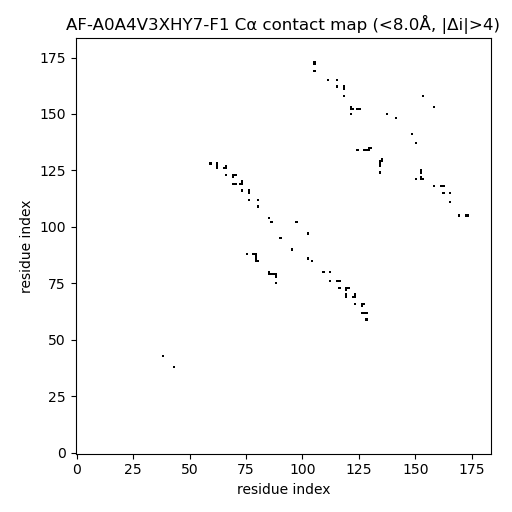TOM 1263 C C . TYR A 1 156 ? -6.737 -9.348 -0.730 1.00 82.56 156 TYR A C 1
ATOM 1265 O O . TYR A 1 156 ? -5.664 -9.124 -1.280 1.00 82.56 156 TYR A O 1
ATOM 1273 N N . LEU A 1 157 ? -7.398 -10.497 -0.916 1.00 87.69 157 LEU A N 1
ATOM 1274 C CA . LEU A 1 157 ? -6.906 -11.598 -1.750 1.00 87.69 157 LEU A CA 1
ATOM 1275 C C . LEU A 1 157 ? -6.669 -11.188 -3.219 1.00 87.69 157 LEU A C 1
ATOM 1277 O O . LEU A 1 157 ? -5.665 -11.582 -3.812 1.00 87.69 157 LEU A O 1
ATOM 1281 N N . PHE A 1 158 ? -7.552 -10.365 -3.796 1.00 88.62 158 PHE A N 1
ATOM 1282 C CA . PHE A 1 158 ? -7.379 -9.841 -5.154 1.00 88.62 158 PHE A CA 1
ATOM 1283 C C . PHE A 1 158 ? -6.265 -8.798 -5.211 1.00 88.62 158 PHE A C 1
ATOM 1285 O O . PHE A 1 158 ? -5.447 -8.846 -6.125 1.00 88.62 158 PHE A O 1
ATOM 1292 N N . LEU A 1 159 ? -6.185 -7.892 -4.229 1.00 87.25 159 LEU A N 1
ATOM 1293 C CA . LEU A 1 159 ? -5.091 -6.915 -4.154 1.00 87.25 159 LEU A CA 1
ATOM 1294 C C . LEU A 1 159 ? -3.728 -7.598 -4.020 1.00 87.25 159 LEU A C 1
ATOM 1296 O O . LEU A 1 159 ? -2.791 -7.198 -4.701 1.00 87.25 159 LEU A O 1
ATOM 1300 N N . PHE A 1 160 ? -3.632 -8.653 -3.210 1.00 87.50 160 PHE A N 1
ATOM 1301 C CA . PHE A 1 160 ? -2.426 -9.465 -3.064 1.00 87.50 160 PHE A CA 1
ATOM 1302 C C . PHE A 1 160 ? -2.034 -10.143 -4.386 1.00 87.50 160 PHE A C 1
ATOM 1304 O O . PHE A 1 160 ? -0.892 -10.016 -4.827 1.00 87.50 160 PHE A O 1
ATOM 1311 N N . GLY A 1 161 ? -2.988 -10.790 -5.068 1.00 91.25 161 GLY A N 1
ATOM 1312 C CA . GLY A 1 161 ? -2.751 -11.396 -6.381 1.00 91.25 161 GLY A CA 1
ATOM 1313 C C . GLY A 1 161 ? -2.296 -10.378 -7.434 1.00 91.25 161 GLY A C 1
ATOM 1314 O O . GLY A 1 161 ? -1.310 -10.609 -8.130 1.00 91.25 161 GLY A O 1
ATOM 1315 N N . ILE A 1 162 ? -2.957 -9.219 -7.509 1.00 89.25 162 ILE A N 1
ATOM 1316 C CA . ILE A 1 162 ? -2.614 -8.136 -8.444 1.00 89.25 162 ILE A CA 1
ATOM 1317 C C . ILE A 1 162 ? -1.238 -7.533 -8.119 1.00 89.25 162 ILE A C 1
ATOM 1319 O O . ILE A 1 162 ? -0.442 -7.310 -9.031 1.00 89.25 162 ILE A O 1
ATOM 1323 N N . ALA A 1 163 ? -0.923 -7.320 -6.839 1.00 89.12 163 ALA A N 1
ATOM 1324 C CA . ALA A 1 163 ? 0.381 -6.824 -6.397 1.00 89.12 163 ALA A CA 1
ATOM 1325 C C . ALA A 1 163 ? 1.528 -7.788 -6.742 1.00 89.12 163 ALA A C 1
ATOM 1327 O O . ALA A 1 163 ? 2.643 -7.333 -6.987 1.00 89.12 163 ALA A O 1
ATOM 1328 N N . ALA A 1 164 ? 1.259 -9.098 -6.800 1.00 89.94 164 ALA A N 1
ATOM 1329 C CA . ALA A 1 164 ? 2.229 -10.115 -7.198 1.00 89.94 164 ALA A CA 1
ATOM 1330 C C . ALA A 1 164 ? 2.441 -10.210 -8.725 1.00 89.94 164 ALA A C 1
ATOM 1332 O O . ALA A 1 164 ? 3.517 -10.626 -9.158 1.00 89.94 164 ALA A O 1
ATOM 1333 N N . LEU A 1 165 ? 1.476 -9.798 -9.559 1.00 89.31 165 LEU A N 1
ATOM 1334 C CA . LEU A 1 165 ? 1.603 -9.891 -11.024 1.00 89.31 165 LEU A CA 1
ATOM 1335 C C . LEU A 1 165 ? 2.794 -9.092 -11.565 1.00 89.31 165 LEU A C 1
ATOM 1337 O O . LEU A 1 165 ? 3.562 -9.612 -12.368 1.00 89.31 165 LEU A O 1
ATOM 1341 N N . ALA A 1 166 ? 2.976 -7.848 -11.126 1.00 82.88 166 ALA A N 1
ATOM 1342 C CA . ALA A 1 166 ? 4.056 -6.983 -11.600 1.00 82.88 166 ALA A CA 1
ATOM 1343 C C . ALA A 1 166 ? 5.482 -7.515 -11.289 1.00 82.88 166 ALA A C 1
ATOM 1345 O O . ALA A 1 166 ? 6.289 -7.603 -12.223 1.00 82.88 166 ALA A O 1
ATOM 1346 N N . PRO A 1 167 ? 5.833 -7.936 -10.052 1.00 84.00 167 PRO A N 1
ATOM 1347 C CA . PRO A 1 167 ? 7.137 -8.545 -9.781 1.00 84.00 167 PRO A CA 1
ATOM 1348 C C . PRO A 1 167 ? 7.324 -9.897 -10.490 1.00 84.00 167 PRO A C 1
ATOM 1350 O O . PRO A 1 167 ? 8.413 -10.168 -10.988 1.00 84.00 167 PRO A O 1
ATOM 1353 N N . ILE A 1 168 ? 6.278 -10.718 -10.636 1.00 89.94 168 ILE A N 1
ATOM 1354 C CA . ILE A 1 168 ? 6.376 -11.984 -11.386 1.00 89.94 168 ILE A CA 1
ATOM 1355 C C . ILE A 1 168 ? 6.642 -11.717 -12.878 1.00 89.94 168 ILE A C 1
ATOM 1357 O O . ILE A 1 168 ? 7.577 -12.272 -13.455 1.00 89.94 168 ILE A O 1
ATOM 1361 N N . LEU A 1 169 ? 5.864 -10.832 -13.507 1.00 87.06 169 LEU A N 1
ATOM 1362 C CA . LEU A 1 169 ? 6.000 -10.500 -14.928 1.00 87.06 169 LEU A CA 1
ATOM 1363 C C . LEU A 1 169 ? 7.322 -9.788 -15.238 1.00 87.06 169 LEU A C 1
ATOM 1365 O O . LEU A 1 169 ? 7.924 -10.065 -16.274 1.00 87.06 169 LEU A O 1
ATOM 1369 N N . SER A 1 170 ? 7.815 -8.925 -14.344 1.00 81.69 170 SER A N 1
ATOM 1370 C CA . SER A 1 170 ? 9.133 -8.294 -14.509 1.00 81.69 170 SER A CA 1
ATOM 1371 C C . SER A 1 170 ? 10.280 -9.307 -14.461 1.00 81.69 170 SER A C 1
ATOM 1373 O O . SER A 1 170 ? 11.180 -9.218 -15.295 1.00 81.69 170 SER A O 1
ATOM 1375 N N . LEU A 1 171 ? 10.225 -10.313 -13.578 1.00 85.62 171 LEU A N 1
ATOM 1376 C CA . LEU A 1 171 ? 11.203 -11.408 -13.549 1.00 85.62 171 LEU A CA 1
ATOM 1377 C C . LEU A 1 171 ? 11.164 -12.246 -14.837 1.00 85.62 171 LEU A C 1
ATOM 1379 O O . LEU A 1 171 ? 12.216 -12.504 -15.425 1.00 85.62 171 LEU A O 1
ATOM 1383 N N . PHE A 1 172 ? 9.974 -12.620 -15.321 1.00 88.62 172 PHE A N 1
ATOM 1384 C CA . PHE A 1 172 ? 9.835 -13.341 -16.594 1.00 88.62 172 PHE A CA 1
ATOM 1385 C C . PHE A 1 172 ? 10.360 -12.527 -17.787 1.00 88.62 172 PHE A C 1
ATOM 1387 O O . PHE A 1 172 ? 11.108 -13.060 -18.609 1.00 88.62 172 PHE A O 1
ATOM 1394 N N . MET A 1 173 ? 10.031 -11.234 -17.865 1.00 83.56 173 MET A N 1
ATOM 1395 C CA . MET A 1 173 ? 10.528 -10.344 -18.922 1.00 83.56 173 MET A CA 1
ATOM 1396 C C . MET A 1 173 ? 12.048 -10.164 -18.853 1.00 83.56 173 MET A C 1
ATOM 1398 O O . MET A 1 173 ? 12.713 -10.253 -19.884 1.00 83.56 173 MET A O 1
ATOM 1402 N N . ALA A 1 174 ? 12.620 -9.984 -17.659 1.00 78.88 174 ALA A N 1
ATOM 1403 C CA . ALA A 1 174 ? 14.067 -9.876 -17.477 1.00 78.88 174 ALA A CA 1
ATOM 1404 C C . ALA A 1 174 ? 14.797 -11.148 -17.945 1.00 78.88 174 ALA A C 1
ATOM 1406 O O . ALA A 1 174 ? 15.759 -11.058 -18.710 1.00 78.88 174 ALA A O 1
ATOM 1407 N N . GLN A 1 175 ? 14.303 -12.335 -17.571 1.00 84.19 175 GLN A N 1
ATOM 1408 C CA . GLN A 1 175 ? 14.855 -13.611 -18.043 1.00 84.19 175 GLN A CA 1
ATOM 1409 C C . GLN A 1 175 ? 14.740 -13.775 -19.566 1.00 84.19 175 GLN A C 1
ATOM 1411 O O . GLN A 1 175 ? 15.663 -14.280 -20.205 1.00 84.19 175 GLN A O 1
ATOM 1416 N N . TRP A 1 176 ? 13.623 -13.356 -20.162 1.00 82.75 176 TRP A N 1
ATOM 1417 C CA . TRP A 1 176 ? 13.392 -13.461 -21.604 1.00 82.75 176 TRP A CA 1
ATOM 1418 C C . TRP A 1 176 ? 14.300 -12.525 -22.414 1.00 82.75 176 TRP A C 1
ATOM 1420 O O . TRP A 1 176 ? 14.901 -12.957 -23.399 1.00 82.75 176 TRP A O 1
ATOM 1430 N N . VAL A 1 177 ? 14.466 -11.273 -21.968 1.00 81.19 177 VAL A N 1
ATOM 1431 C CA . VAL A 1 177 ? 15.413 -10.316 -22.567 1.00 81.19 177 VAL A CA 1
ATOM 1432 C C . VAL A 1 177 ? 16.848 -10.831 -22.441 1.00 81.19 177 VAL A C 1
ATOM 1434 O O . VAL A 1 177 ? 17.579 -10.818 -23.430 1.00 81.19 177 VAL A O 1
ATOM 1437 N N . ALA A 1 178 ? 17.235 -11.349 -21.269 1.00 79.12 178 ALA A N 1
ATOM 1438 C CA . ALA A 1 178 ? 18.561 -11.927 -21.057 1.00 79.12 178 ALA A CA 1
ATOM 1439 C C . ALA A 1 178 ? 18.842 -13.099 -22.013 1.00 79.12 178 ALA A C 1
ATOM 1441 O O . ALA A 1 178 ? 19.883 -13.113 -22.661 1.00 79.12 178 ALA A O 1
ATOM 1442 N N . ARG A 1 179 ? 17.894 -14.035 -22.185 1.00 83.50 179 ARG A N 1
ATOM 1443 C CA . ARG A 1 179 ? 18.044 -15.153 -23.138 1.00 83.50 179 ARG A CA 1
ATOM 1444 C C . ARG A 1 179 ? 18.214 -14.683 -24.583 1.00 83.50 179 ARG A C 1
ATOM 1446 O O . ARG A 1 179 ? 19.010 -15.272 -25.303 1.00 83.50 179 ARG A O 1
ATOM 1453 N N . ARG A 1 180 ? 17.503 -13.633 -25.014 1.00 81.44 180 ARG A N 1
ATOM 1454 C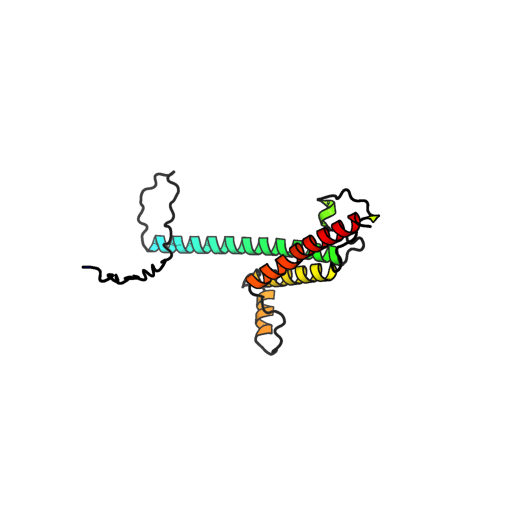 CA . ARG A 1 180 ? 17.640 -13.101 -26.383 1.00 81.44 180 ARG A CA 1
ATOM 1455 C C . ARG A 1 180 ? 19.023 -12.503 -26.656 1.00 81.44 180 ARG A C 1
ATOM 1457 O O . ARG A 1 180 ? 19.535 -12.714 -27.746 1.00 81.44 180 ARG A O 1
ATOM 1464 N N . ARG A 1 181 ? 19.643 -11.829 -25.677 1.00 73.88 181 ARG A N 1
ATOM 1465 C CA . ARG A 1 181 ? 20.999 -11.250 -25.809 1.00 73.88 181 ARG A CA 1
ATOM 1466 C C . ARG A 1 181 ? 22.13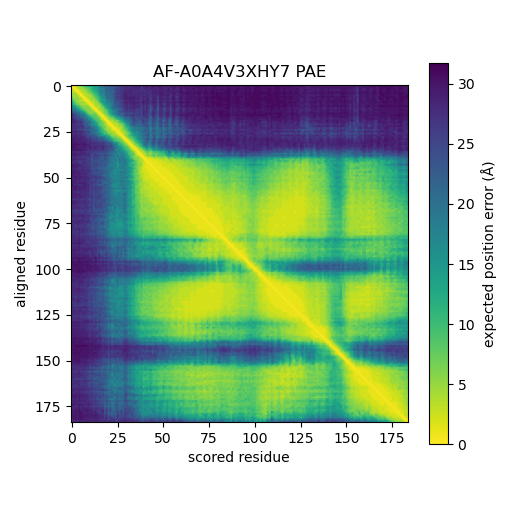6 -12.282 -25.886 1.00 73.88 181 ARG A C 1
ATOM 1468 O O . ARG A 1 181 ? 23.258 -11.900 -26.168 1.00 73.88 181 ARG A O 1
ATOM 1475 N N . VAL A 1 182 ? 21.874 -13.557 -25.592 1.00 75.88 182 VAL A N 1
ATOM 1476 C CA . VAL A 1 182 ? 22.886 -14.636 -25.642 1.00 75.88 182 VAL A CA 1
ATOM 1477 C C . VAL A 1 182 ? 22.897 -15.354 -27.004 1.00 75.88 182 VAL A C 1
ATOM 1479 O O . VAL A 1 182 ? 23.805 -16.129 -27.281 1.00 75.88 182 VAL A O 1
ATOM 1482 N N . VAL A 1 183 ? 21.883 -15.127 -27.848 1.00 71.50 183 VAL A N 1
ATOM 1483 C CA . VAL A 1 183 ? 21.629 -15.912 -29.075 1.00 71.50 183 VAL A CA 1
ATOM 1484 C C . VAL A 1 183 ? 21.801 -15.089 -30.364 1.00 71.50 183 VAL A C 1
ATOM 1486 O O . VAL A 1 183 ? 21.798 -15.667 -31.449 1.00 71.50 183 VAL A O 1
ATOM 1489 N N . GLY A 1 184 ? 21.955 -13.765 -30.263 1.00 55.09 184 GLY A N 1
ATOM 1490 C CA . GLY A 1 184 ? 22.214 -12.853 -31.384 1.00 55.09 184 GLY A CA 1
ATOM 1491 C C . GLY A 1 184 ? 23.432 -11.987 -31.119 1.00 55.09 184 GLY A C 1
ATOM 1492 O O . GLY A 1 184 ? 24.146 -11.718 -32.105 1.00 55.09 184 GLY A O 1
#